Protein AF-W7VVJ8-F1 (afdb_monomer_lite)

pLDDT: mean 79.01, std 22.18, range [32.5, 98.62]

Foldseek 3Di:
DDDDPPPPVPPPPDPPVPPPDDDCVVVVVVVPDDDDDDWAWAEWEDLPQKIWIATQQQKIWIDRPVPPDIDIDHDPDGFGWQYKEAEPVLWIWTATQQQWIWTGDNRSPDIDTDHDPPPFRFQEWYAANLRWIWTFFFQRKIWIGPPSRPDIDIDHPRDGWTFNYKDAQHQQWIWIATWQQWIWIGRRNPPDIDTDPGDPDRDGDNDDDDDHPDDDDPDPPPQLPPPDPPDDDPDDDDPVVSVVVSQVVVQVVVVVDPDDDDFDKDKDQDDPDDPDNGGIDIDGD

Secondary structure (DSSP, 8-state):
---SSSSSSSSSS------PPP--HHHHHHHTSPP-PPP-EEEEEE-SS-EEEEETTSEEEEESSSSSS-EEEEPSSS--EEEEEE-TTS-EEEEETTSEEEEE-TTS--EEEEEPPTT--EEEEEE-TT--EEEEESTTEEEEESSTTSS-EEEE-S----EEEEEESSSS-EEEEEGGG-EEEESSTTSS-EEPPPPTTT---S---------S----------PPPS-PPS----THHHHHHHHHHHHHHHHTSS--S---EEEEEPPBTBS-TT-EEEEE-

Radius of gyration: 35.49 Å; chains: 1; bounding box: 126×88×67 Å

Sequence (285 aa):
MKPLLTALLASSLALAACVQAPDFGPVQAERAKPVQRNDTFQAASNNGKVLVAGTASGAIVVSSDVGKSWARQELAGPASVIALAACPDGGFVGIDFYRKLWIGDAAGQQWKAVPLDKQVDPMAVTCDPKGRIWVAGSHSTVLSSADRGATWNKQDFGEDAILTTIQFVDEQRGYITGEFGTVLTTSDGGANWTPLPAIAGDFYPYSTVFVDAQKAGRPASAACCCTPPTAARPGRRSPTRAVRRCIRCCARAASSTAWAPAARWSCSRARPGSASTTGWRCRPT

Structure (mmCIF, N/CA/C/O backbone):
data_AF-W7VVJ8-F1
#
_entry.id   AF-W7VVJ8-F1
#
loop_
_atom_site.group_PDB
_atom_site.id
_atom_site.type_symbol
_atom_site.label_atom_id
_atom_site.label_alt_id
_atom_site.label_comp_id
_atom_site.label_asym_id
_atom_site.label_entity_id
_atom_site.label_seq_id
_atom_site.pdbx_PDB_ins_code
_atom_site.Cartn_x
_atom_site.Cartn_y
_atom_site.Cartn_z
_atom_site.occupancy
_atom_site.B_iso_or_equiv
_atom_site.auth_seq_id
_atom_site.auth_comp_id
_atom_site.auth_asym_id
_atom_site.auth_atom_id
_atom_site.pdbx_PDB_model_num
ATOM 1 N N . MET A 1 1 ? 85.381 34.283 -32.993 1.00 46.22 1 MET A N 1
ATOM 2 C CA . MET A 1 1 ? 84.018 34.586 -32.500 1.00 46.22 1 MET A CA 1
ATOM 3 C C . MET A 1 1 ? 83.046 33.535 -33.042 1.00 46.22 1 MET A C 1
ATOM 5 O O . MET A 1 1 ? 82.357 33.723 -34.028 1.00 46.22 1 MET A O 1
ATOM 9 N N . LYS A 1 2 ? 83.140 32.366 -32.417 1.00 46.59 2 LYS A N 1
ATOM 10 C CA . LYS A 1 2 ? 82.414 31.083 -32.477 1.00 46.59 2 LYS A CA 1
ATOM 11 C C . LYS A 1 2 ? 82.633 30.540 -31.042 1.00 46.59 2 LYS A C 1
ATOM 13 O O . LYS A 1 2 ? 83.668 30.899 -30.473 1.00 46.59 2 LYS A O 1
ATOM 18 N N . PRO A 1 3 ? 81.860 29.617 -30.464 1.00 49.56 3 PRO A N 1
ATOM 19 C CA . PRO A 1 3 ? 80.464 29.233 -30.658 1.00 49.56 3 PRO A CA 1
ATOM 20 C C . PRO A 1 3 ? 79.821 28.966 -29.269 1.00 49.56 3 PRO A C 1
ATOM 22 O O . PRO A 1 3 ? 80.062 27.923 -28.678 1.00 49.56 3 PRO A O 1
ATOM 25 N N . LEU A 1 4 ? 79.046 29.888 -28.692 1.00 50.16 4 LEU A N 1
ATOM 26 C CA . LEU A 1 4 ? 78.481 29.678 -27.337 1.00 50.16 4 LEU A CA 1
ATOM 27 C C . LEU A 1 4 ? 76.962 29.863 -27.238 1.00 50.16 4 LEU A C 1
ATOM 29 O O . LEU A 1 4 ? 76.397 29.645 -26.175 1.00 50.16 4 LEU A O 1
ATOM 33 N N . LEU A 1 5 ? 76.279 30.194 -28.339 1.00 48.41 5 LEU A N 1
ATOM 34 C CA . LEU A 1 5 ? 74.831 30.452 -28.325 1.00 48.41 5 LEU A CA 1
ATOM 35 C C . LEU A 1 5 ? 73.959 29.381 -29.001 1.00 48.41 5 LEU A C 1
ATOM 37 O O . LEU A 1 5 ? 72.740 29.469 -28.932 1.00 48.41 5 LEU A O 1
ATOM 41 N N . THR A 1 6 ? 74.539 28.337 -29.597 1.00 50.91 6 THR A N 1
ATOM 42 C CA . THR A 1 6 ? 73.782 27.275 -30.294 1.00 50.91 6 THR A CA 1
ATOM 43 C C . THR A 1 6 ? 73.577 25.990 -29.481 1.00 50.91 6 THR A C 1
ATOM 45 O O . THR A 1 6 ? 73.111 25.004 -30.038 1.00 50.91 6 THR A O 1
ATOM 48 N N . ALA A 1 7 ? 73.899 25.972 -28.181 1.00 50.69 7 ALA A N 1
ATOM 49 C CA . ALA A 1 7 ? 73.829 24.754 -27.356 1.00 50.69 7 ALA A CA 1
ATOM 50 C C . ALA A 1 7 ? 72.696 24.723 -26.306 1.00 50.69 7 ALA A C 1
ATOM 52 O O . ALA A 1 7 ? 72.506 23.692 -25.672 1.00 50.69 7 ALA A O 1
ATOM 53 N N . LEU A 1 8 ? 71.923 25.802 -26.116 1.00 48.91 8 LEU A N 1
ATOM 54 C CA . LEU A 1 8 ? 70.903 25.870 -25.047 1.00 48.91 8 LEU A CA 1
ATOM 55 C C . LEU A 1 8 ? 69.442 25.895 -25.525 1.00 48.91 8 LEU A C 1
ATOM 57 O O . LEU A 1 8 ? 68.540 25.795 -24.702 1.00 48.91 8 LEU A O 1
ATOM 61 N N . LEU A 1 9 ? 69.191 25.945 -26.836 1.00 48.91 9 LEU A N 1
ATOM 62 C CA . LEU A 1 9 ? 67.839 25.810 -27.409 1.00 48.91 9 LEU A CA 1
ATOM 63 C C . LEU A 1 9 ? 67.521 24.392 -27.916 1.00 48.91 9 LEU A C 1
ATOM 65 O O . LEU A 1 9 ? 66.417 24.148 -28.387 1.00 48.91 9 LEU A O 1
ATOM 69 N N . ALA A 1 10 ? 68.464 23.451 -27.800 1.00 50.31 10 ALA A N 1
ATOM 70 C CA . ALA A 1 10 ? 68.294 22.066 -28.250 1.00 50.31 10 ALA A CA 1
ATOM 71 C C . ALA A 1 10 ? 68.004 21.062 -27.114 1.00 50.31 10 ALA A C 1
ATOM 73 O O . ALA A 1 10 ? 67.852 19.878 -27.392 1.00 50.31 10 ALA A O 1
ATOM 74 N N . SER A 1 11 ? 67.902 21.510 -25.856 1.00 50.66 11 SER A N 1
ATOM 75 C CA . SER A 1 11 ? 67.668 20.623 -24.696 1.00 50.66 11 SER A CA 1
ATOM 76 C C . SER A 1 11 ? 66.258 20.708 -24.102 1.00 50.66 11 SER A C 1
ATOM 78 O O . SER A 1 11 ? 66.004 20.128 -23.052 1.00 50.66 11 SER A O 1
ATOM 80 N N . SER A 1 12 ? 65.329 21.420 -24.744 1.00 52.88 12 SER A N 1
ATOM 81 C CA . SER A 1 12 ? 63.935 21.554 -24.286 1.00 52.88 12 SER A CA 1
ATOM 82 C C . SER A 1 12 ? 62.916 20.779 -25.132 1.00 52.88 12 SER A C 1
ATOM 84 O O . SER A 1 12 ? 61.720 20.853 -24.861 1.00 52.88 12 SER A O 1
ATOM 86 N N . LEU A 1 13 ? 63.359 19.986 -26.115 1.00 57.88 13 LEU A N 1
ATOM 87 C CA . LEU A 1 13 ? 62.504 19.020 -26.808 1.00 57.88 13 LEU A CA 1
ATOM 88 C C . LEU A 1 13 ? 62.810 17.597 -26.325 1.00 57.88 13 LEU A C 1
ATOM 90 O O . LEU A 1 13 ? 63.965 17.194 -26.283 1.00 57.88 13 LEU A O 1
ATOM 94 N N . ALA A 1 14 ? 61.744 16.838 -26.063 1.00 57.44 14 ALA A N 1
ATOM 95 C CA . ALA A 1 14 ? 61.710 15.407 -25.731 1.00 57.44 14 ALA A CA 1
ATOM 96 C C . ALA A 1 14 ? 61.775 15.010 -24.241 1.00 57.44 14 ALA A C 1
ATOM 98 O O . ALA A 1 14 ? 62.459 14.071 -23.856 1.00 57.44 14 ALA A O 1
ATOM 99 N N . LEU A 1 15 ? 60.914 15.617 -23.422 1.00 55.50 15 LEU A N 1
ATOM 100 C CA . LEU A 1 15 ? 60.162 14.859 -22.408 1.00 55.50 15 LEU A CA 1
ATOM 101 C C . LEU A 1 15 ? 58.659 14.997 -22.683 1.00 55.50 15 LEU A C 1
ATOM 103 O O . LEU A 1 15 ? 57.858 15.306 -21.807 1.00 55.50 15 LEU A O 1
ATOM 107 N N . ALA A 1 16 ? 58.256 14.760 -23.934 1.00 59.41 16 ALA A N 1
ATOM 108 C CA . ALA A 1 16 ? 56.893 14.316 -24.178 1.00 59.41 16 ALA A CA 1
ATOM 109 C C . ALA A 1 16 ? 56.847 12.862 -23.702 1.00 59.41 16 ALA A C 1
ATOM 111 O O . ALA A 1 16 ? 57.137 11.940 -24.461 1.00 59.41 16 ALA A O 1
ATOM 112 N N . ALA A 1 17 ? 56.582 12.661 -22.411 1.00 59.41 17 ALA A N 1
ATOM 113 C CA . ALA A 1 17 ? 56.160 11.357 -21.939 1.00 59.41 17 ALA A CA 1
ATOM 114 C C . ALA A 1 17 ? 54.949 10.975 -22.798 1.00 59.41 17 ALA A C 1
ATOM 116 O O . ALA A 1 17 ? 53.910 11.631 -22.721 1.00 59.41 17 ALA A O 1
ATOM 117 N N . CYS A 1 18 ? 55.104 9.983 -23.678 1.00 65.88 18 CYS A N 1
ATOM 118 C CA . CYS A 1 18 ? 53.977 9.371 -24.364 1.00 65.88 18 CYS A CA 1
ATOM 119 C C . CYS A 1 18 ? 53.095 8.750 -23.284 1.00 65.88 18 CYS A C 1
ATOM 121 O O . CYS A 1 18 ? 53.300 7.606 -22.883 1.00 65.88 18 CYS A O 1
ATOM 123 N N . VAL A 1 19 ? 52.138 9.517 -22.769 1.00 71.44 19 VAL A N 1
ATOM 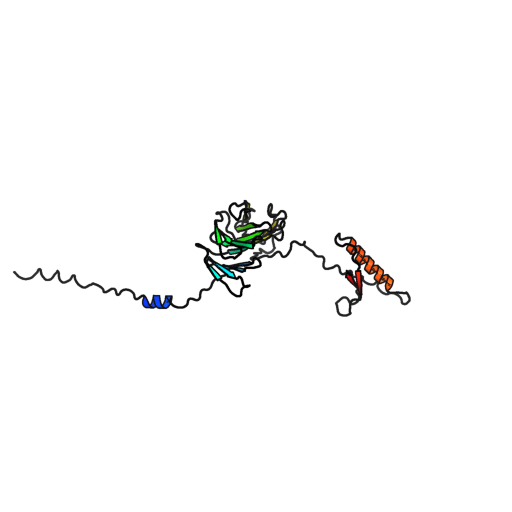124 C CA . VAL A 1 19 ? 51.060 8.964 -21.963 1.00 71.44 19 VAL A CA 1
ATOM 125 C C . VAL A 1 19 ? 50.190 8.211 -22.955 1.00 71.44 19 VAL A C 1
ATOM 127 O O . VAL A 1 19 ? 49.402 8.808 -23.687 1.00 71.44 19 VAL A O 1
ATOM 130 N N . GLN A 1 20 ? 50.410 6.901 -23.056 1.00 77.19 20 GLN A N 1
ATOM 131 C CA . GLN A 1 20 ? 49.529 6.031 -23.816 1.00 77.19 20 GLN A CA 1
ATOM 132 C C . GLN A 1 20 ? 48.115 6.226 -23.266 1.00 77.19 20 GLN A C 1
ATOM 134 O O . GLN A 1 20 ? 47.899 6.132 -22.055 1.00 77.19 20 GLN A O 1
ATOM 139 N N . ALA A 1 21 ? 47.168 6.564 -24.143 1.00 79.31 21 ALA A N 1
ATOM 140 C CA . ALA A 1 21 ? 45.779 6.696 -23.736 1.00 79.31 21 ALA A CA 1
ATOM 141 C C . ALA A 1 21 ? 45.326 5.368 -23.098 1.00 79.31 21 ALA A C 1
ATOM 143 O O . ALA A 1 21 ? 45.672 4.306 -23.626 1.00 79.31 21 ALA A O 1
ATOM 144 N N . PRO A 1 22 ? 44.606 5.403 -21.965 1.00 82.06 22 PRO A N 1
ATOM 145 C CA . PRO A 1 22 ? 44.170 4.190 -21.290 1.00 82.06 22 PRO A CA 1
ATOM 146 C C . PRO A 1 22 ? 43.350 3.308 -22.239 1.00 82.06 22 PRO A C 1
ATOM 148 O O . PRO A 1 22 ? 42.417 3.778 -22.892 1.00 82.06 22 PRO A O 1
ATOM 151 N N . ASP A 1 23 ? 43.715 2.028 -22.320 1.00 86.75 23 ASP A N 1
ATOM 152 C CA . ASP A 1 23 ? 42.969 1.037 -23.091 1.00 86.75 23 ASP A CA 1
ATOM 153 C C . ASP A 1 23 ? 41.684 0.662 -22.342 1.00 86.75 23 ASP A C 1
ATOM 155 O O . ASP A 1 23 ? 41.709 0.042 -21.277 1.00 86.75 23 ASP A O 1
ATOM 159 N N . PHE A 1 24 ? 40.543 1.051 -22.908 1.00 89.88 24 PHE A N 1
ATOM 160 C CA . PHE A 1 24 ? 39.222 0.725 -22.373 1.00 89.88 24 PHE A CA 1
ATOM 161 C C . PHE A 1 24 ? 38.619 -0.550 -22.982 1.00 89.88 24 PHE A C 1
ATOM 163 O O . PHE A 1 24 ? 37.494 -0.904 -22.626 1.00 89.88 24 PHE A O 1
ATOM 170 N N . GLY A 1 25 ? 39.328 -1.258 -23.868 1.00 92.94 25 GLY A N 1
ATOM 171 C CA . GLY A 1 25 ? 38.879 -2.512 -24.478 1.00 92.94 25 GLY A CA 1
ATOM 172 C C . GLY A 1 25 ? 38.424 -3.557 -23.450 1.00 92.94 25 GLY A C 1
ATOM 173 O O . GLY A 1 25 ? 37.302 -4.057 -23.565 1.00 92.94 25 GLY A O 1
ATOM 174 N N . PRO A 1 26 ? 39.199 -3.824 -22.380 1.00 91.94 26 PRO A N 1
ATOM 175 C CA . PRO A 1 26 ? 38.777 -4.727 -21.308 1.00 91.94 26 PRO A CA 1
ATOM 176 C C . PRO A 1 26 ? 37.511 -4.261 -20.573 1.00 91.94 26 PRO A C 1
ATOM 178 O O . PRO A 1 26 ? 36.650 -5.076 -20.253 1.00 91.94 26 PRO A O 1
ATOM 181 N N . VAL A 1 27 ? 37.345 -2.950 -20.353 1.00 88.75 27 VAL A N 1
ATOM 182 C CA . VAL A 1 27 ? 36.142 -2.384 -19.712 1.00 88.75 27 VAL A CA 1
ATOM 183 C C . VAL A 1 27 ? 34.917 -2.571 -20.603 1.00 88.75 27 VAL A C 1
ATOM 185 O O . VAL A 1 27 ? 33.841 -2.915 -20.121 1.00 88.75 27 VAL A O 1
ATOM 188 N N . GLN A 1 28 ? 35.059 -2.365 -21.911 1.00 89.12 28 GLN A N 1
ATOM 189 C CA . GLN A 1 28 ? 33.975 -2.572 -22.872 1.00 89.12 28 GLN A CA 1
ATOM 190 C C . GLN A 1 28 ? 33.591 -4.053 -22.976 1.00 89.12 28 GLN A C 1
ATOM 192 O O . GLN A 1 28 ? 32.402 -4.366 -22.967 1.00 89.12 28 GLN A O 1
ATOM 197 N N . ALA A 1 29 ? 34.578 -4.955 -23.001 1.00 90.12 29 ALA A N 1
ATOM 198 C CA . ALA A 1 29 ? 34.354 -6.399 -22.994 1.00 90.12 29 ALA A CA 1
ATOM 199 C C . ALA A 1 29 ? 33.636 -6.861 -21.716 1.00 90.12 29 ALA A C 1
ATOM 201 O O . ALA A 1 29 ? 32.714 -7.671 -21.791 1.00 90.12 29 ALA A O 1
ATOM 202 N N . GLU A 1 30 ? 33.996 -6.303 -20.557 1.00 90.56 30 GLU A N 1
ATOM 203 C CA . GLU A 1 30 ? 33.313 -6.588 -19.293 1.00 90.56 30 GLU A CA 1
ATOM 204 C C . GLU A 1 30 ? 31.867 -6.074 -19.298 1.00 90.56 30 GLU A C 1
ATOM 206 O O . GLU A 1 30 ? 30.952 -6.801 -18.921 1.00 90.56 30 GLU A O 1
ATOM 211 N N . ARG A 1 31 ? 31.631 -4.850 -19.794 1.00 86.19 31 ARG A N 1
ATOM 212 C CA . ARG A 1 31 ? 30.282 -4.259 -19.903 1.00 86.19 31 ARG A CA 1
ATOM 213 C C . ARG A 1 31 ? 29.366 -5.000 -20.878 1.00 86.19 31 ARG A C 1
ATOM 215 O O . ARG A 1 31 ? 28.151 -4.874 -20.759 1.00 86.19 31 ARG A O 1
ATOM 222 N N . ALA A 1 32 ? 29.928 -5.731 -21.839 1.00 88.50 32 ALA A N 1
ATOM 223 C CA . ALA A 1 32 ? 29.172 -6.534 -22.796 1.00 88.50 32 ALA A CA 1
ATOM 224 C C . ALA A 1 32 ? 28.756 -7.907 -22.240 1.00 88.50 32 ALA A C 1
ATOM 226 O O . ALA A 1 32 ? 27.945 -8.595 -22.864 1.00 88.50 32 ALA A O 1
ATOM 227 N N . LYS A 1 33 ? 29.292 -8.328 -21.086 1.00 90.94 33 LYS A N 1
ATOM 228 C CA . LYS A 1 33 ? 28.889 -9.592 -20.468 1.00 90.94 33 LYS A CA 1
ATOM 229 C C . LYS A 1 33 ? 27.423 -9.528 -20.021 1.00 90.94 33 LYS A C 1
ATOM 231 O O . LYS A 1 33 ? 26.978 -8.490 -19.528 1.00 90.94 33 LYS A O 1
ATOM 236 N N . PRO A 1 34 ? 26.668 -10.637 -20.136 1.00 83.12 34 PRO A N 1
ATOM 237 C CA . PRO A 1 34 ? 25.327 -10.724 -19.575 1.00 83.12 34 PRO A CA 1
ATOM 238 C C . PRO A 1 34 ? 25.356 -10.430 -18.074 1.00 83.12 34 PRO A C 1
ATOM 240 O O . PRO A 1 34 ? 26.018 -11.127 -17.306 1.00 83.12 34 PRO A O 1
ATOM 243 N N . VAL A 1 35 ? 24.627 -9.400 -17.652 1.00 79.44 35 VAL A N 1
ATOM 244 C CA . VAL A 1 35 ? 24.461 -9.074 -16.236 1.00 79.44 35 VAL A CA 1
ATOM 245 C C . VAL A 1 35 ? 23.231 -9.810 -15.725 1.00 79.44 35 VAL A C 1
ATOM 247 O O . VAL A 1 35 ? 22.126 -9.596 -16.225 1.00 79.44 35 VAL A O 1
ATOM 250 N N . GLN A 1 36 ? 23.402 -10.659 -14.711 1.00 75.88 36 GLN A N 1
ATOM 251 C CA . GLN A 1 36 ? 22.258 -11.121 -13.932 1.00 75.88 36 GLN A CA 1
ATOM 252 C C . GLN A 1 36 ? 21.774 -9.972 -13.053 1.00 75.88 36 GLN A C 1
ATOM 254 O O . GLN A 1 36 ? 22.480 -9.514 -12.155 1.00 75.88 36 GLN A O 1
ATOM 259 N N . ARG A 1 37 ? 20.571 -9.480 -13.345 1.00 72.50 37 ARG A N 1
ATOM 260 C CA . ARG A 1 37 ? 19.896 -8.478 -12.528 1.00 72.50 37 ARG A CA 1
ATOM 261 C C . ARG A 1 37 ? 18.966 -9.197 -11.560 1.00 72.50 37 ARG A C 1
ATOM 263 O O . ARG A 1 37 ? 18.015 -9.843 -11.991 1.00 72.50 37 ARG A O 1
ATOM 270 N N . ASN A 1 38 ? 19.229 -9.038 -10.270 1.00 81.94 38 ASN A N 1
ATOM 271 C CA . ASN A 1 38 ? 18.305 -9.452 -9.224 1.00 81.94 38 ASN A CA 1
ATOM 272 C C . ASN A 1 38 ? 17.430 -8.248 -8.867 1.00 81.94 38 ASN A C 1
ATOM 274 O O . ASN A 1 38 ? 17.958 -7.202 -8.493 1.00 81.94 38 ASN A O 1
ATOM 278 N N . ASP A 1 39 ? 16.112 -8.394 -8.997 1.00 85.00 39 ASP A N 1
ATOM 279 C CA . ASP A 1 39 ? 15.149 -7.411 -8.500 1.00 85.00 39 ASP A CA 1
ATOM 280 C C . ASP A 1 39 ? 14.594 -7.900 -7.151 1.00 85.00 39 ASP A C 1
ATOM 282 O O . ASP A 1 39 ? 14.252 -9.072 -6.985 1.00 85.00 39 ASP A O 1
ATOM 286 N N . THR A 1 40 ? 14.483 -6.987 -6.187 1.00 92.94 40 THR A N 1
ATOM 287 C CA . THR A 1 40 ? 13.803 -7.247 -4.913 1.00 92.94 40 THR A CA 1
ATOM 288 C C . THR A 1 40 ? 12.362 -6.777 -5.033 1.00 92.94 40 THR A C 1
ATOM 290 O O . THR A 1 40 ? 12.110 -5.571 -5.076 1.00 92.94 40 THR A O 1
ATOM 293 N N . PHE A 1 41 ? 11.419 -7.715 -5.096 1.00 94.06 41 PHE A N 1
ATOM 294 C CA . PHE A 1 41 ? 9.989 -7.413 -5.069 1.00 94.06 41 PHE A CA 1
ATOM 295 C C . PHE A 1 41 ? 9.544 -7.130 -3.634 1.00 94.06 41 PHE A C 1
ATOM 297 O O . PHE A 1 41 ? 9.850 -7.903 -2.731 1.00 94.06 41 PHE A O 1
ATOM 304 N N . GLN A 1 42 ? 8.846 -6.014 -3.438 1.00 92.88 42 GLN A N 1
ATOM 305 C CA . GLN A 1 42 ? 8.417 -5.530 -2.118 1.00 92.88 42 GLN A CA 1
ATOM 306 C C . GLN A 1 42 ? 6.912 -5.696 -1.915 1.00 92.88 42 GLN A C 1
ATOM 308 O O . GLN A 1 42 ? 6.455 -6.019 -0.824 1.00 92.88 42 GLN A O 1
ATOM 313 N N . ALA A 1 43 ? 6.136 -5.524 -2.985 1.00 95.69 43 ALA A N 1
ATOM 314 C CA . ALA A 1 43 ? 4.686 -5.561 -2.922 1.00 95.69 43 ALA A CA 1
ATOM 315 C C . ALA A 1 43 ? 4.094 -6.207 -4.166 1.00 95.69 43 ALA A C 1
ATOM 317 O O . ALA A 1 43 ? 4.648 -6.090 -5.260 1.00 95.69 43 ALA A O 1
ATOM 318 N N . ALA A 1 44 ? 2.933 -6.830 -4.003 1.00 96.69 44 ALA A N 1
ATOM 319 C CA . ALA A 1 44 ? 2.122 -7.322 -5.102 1.00 96.69 44 ALA A CA 1
ATOM 320 C C . ALA A 1 44 ? 0.640 -7.074 -4.819 1.00 96.69 44 ALA A C 1
ATOM 322 O O . ALA A 1 44 ? 0.208 -7.074 -3.668 1.00 96.69 44 ALA A O 1
ATOM 323 N N . SER A 1 45 ? -0.139 -6.865 -5.876 1.00 97.44 45 SER A N 1
ATOM 324 C CA . SER A 1 45 ? -1.584 -6.696 -5.786 1.00 97.44 45 SER A CA 1
ATOM 325 C C . SER A 1 45 ? -2.292 -7.262 -7.012 1.00 97.44 45 SER A C 1
ATOM 327 O O . SER A 1 45 ? -1.678 -7.534 -8.044 1.00 97.44 45 SER A O 1
ATOM 329 N N . ASN A 1 46 ? -3.599 -7.461 -6.883 1.00 96.94 46 ASN A N 1
ATOM 330 C CA . ASN A 1 46 ? -4.443 -8.056 -7.908 1.00 96.94 46 ASN A CA 1
ATOM 331 C C . ASN A 1 46 ? -5.822 -7.398 -7.896 1.00 96.94 46 ASN A C 1
ATOM 333 O O . ASN A 1 46 ? -6.454 -7.319 -6.845 1.00 96.94 46 ASN A O 1
ATOM 337 N N . ASN A 1 47 ? -6.319 -7.009 -9.068 1.00 96.62 47 ASN A N 1
ATOM 338 C CA . ASN A 1 47 ? -7.682 -6.492 -9.242 1.00 96.62 47 ASN A CA 1
ATOM 339 C C . ASN A 1 47 ? -8.677 -7.559 -9.752 1.00 96.62 47 ASN A C 1
ATOM 341 O O . ASN A 1 47 ? -9.780 -7.239 -10.191 1.00 96.62 47 ASN A O 1
ATOM 345 N N . GLY A 1 48 ? -8.274 -8.832 -9.751 1.00 94.94 48 GLY A N 1
ATOM 346 C CA . GLY A 1 48 ? -9.050 -9.969 -10.250 1.00 94.94 48 GLY A CA 1
ATOM 347 C C . GLY A 1 48 ? -8.813 -10.295 -11.727 1.00 94.94 48 GLY A C 1
ATOM 348 O O . GLY A 1 48 ? -9.215 -11.367 -12.173 1.00 94.94 48 GLY A O 1
ATOM 349 N N . LYS A 1 49 ? -8.155 -9.407 -12.483 1.00 95.25 49 LYS A N 1
ATOM 350 C CA . LYS A 1 49 ? -7.825 -9.597 -13.908 1.00 95.25 49 LYS A CA 1
ATOM 351 C C . LYS A 1 49 ? -6.328 -9.500 -14.180 1.00 95.25 49 LYS A C 1
ATOM 353 O O . LYS A 1 49 ? -5.819 -10.199 -15.049 1.00 95.25 49 LYS A O 1
ATOM 358 N N . VAL A 1 50 ? -5.647 -8.619 -13.457 1.00 97.62 50 VAL A N 1
ATOM 359 C CA . VAL A 1 50 ? -4.241 -8.277 -13.641 1.00 97.62 50 VAL A CA 1
ATOM 360 C C . VAL A 1 50 ? -3.524 -8.384 -12.303 1.00 97.62 50 VAL A C 1
ATOM 362 O O . VAL A 1 50 ? -4.009 -7.881 -11.288 1.00 97.62 50 VAL A O 1
ATOM 365 N N . LEU A 1 51 ? -2.351 -9.012 -12.327 1.00 98.25 51 LEU A N 1
ATOM 366 C CA . LEU A 1 51 ? -1.388 -8.996 -11.235 1.00 98.25 51 LEU A CA 1
ATOM 367 C C . LEU A 1 51 ? -0.381 -7.876 -11.475 1.00 98.25 51 LEU A C 1
ATOM 369 O O . LEU A 1 51 ? 0.154 -7.746 -12.577 1.00 98.25 51 LEU A O 1
ATOM 373 N N . VAL A 1 52 ? -0.081 -7.117 -10.431 1.00 98.31 52 VAL A N 1
ATOM 374 C CA . VAL A 1 52 ? 1.013 -6.145 -10.416 1.00 98.31 52 VAL A CA 1
ATOM 375 C C . VAL A 1 52 ? 1.959 -6.481 -9.274 1.00 98.31 52 VAL A C 1
ATOM 377 O O . VAL A 1 52 ? 1.512 -6.866 -8.195 1.00 98.31 52 VAL A O 1
ATOM 380 N N . ALA A 1 53 ? 3.260 -6.326 -9.489 1.00 97.81 53 ALA A N 1
ATOM 381 C CA . ALA A 1 53 ? 4.248 -6.369 -8.421 1.00 97.81 53 ALA A CA 1
ATOM 382 C C . ALA A 1 53 ? 5.263 -5.241 -8.583 1.00 97.81 53 ALA A C 1
ATOM 384 O O . ALA A 1 53 ? 5.665 -4.908 -9.694 1.00 97.81 53 ALA A O 1
ATOM 385 N N . GLY A 1 54 ? 5.656 -4.634 -7.470 1.00 97.50 54 GLY A N 1
ATOM 386 C CA . GLY A 1 54 ? 6.574 -3.505 -7.430 1.00 97.50 54 GLY A CA 1
ATOM 387 C C . GLY A 1 54 ? 7.920 -3.888 -6.843 1.00 97.50 54 GLY A C 1
ATOM 388 O O . GLY A 1 54 ? 8.002 -4.699 -5.916 1.00 97.50 54 GLY A O 1
ATOM 389 N N . THR A 1 55 ? 8.980 -3.293 -7.382 1.00 96.12 55 THR A N 1
ATOM 390 C CA . THR A 1 55 ? 10.355 -3.558 -6.966 1.00 96.12 55 THR A CA 1
ATOM 391 C C . THR A 1 55 ? 10.940 -2.405 -6.155 1.00 96.12 55 THR A C 1
ATOM 393 O O . THR A 1 55 ? 10.623 -1.228 -6.358 1.00 96.12 55 THR A O 1
ATOM 396 N N . ALA A 1 56 ? 11.898 -2.741 -5.291 1.00 94.62 56 ALA A N 1
ATOM 397 C CA . ALA A 1 56 ? 12.727 -1.766 -4.589 1.00 94.62 56 ALA A CA 1
ATOM 398 C C . ALA A 1 56 ? 13.584 -0.919 -5.550 1.00 94.62 56 ALA A C 1
ATOM 400 O O . ALA A 1 56 ? 14.025 0.165 -5.178 1.00 94.62 56 ALA A O 1
ATOM 401 N N . SER A 1 57 ? 13.806 -1.392 -6.784 1.00 92.75 57 SER A N 1
ATOM 402 C CA . SER A 1 57 ? 14.542 -0.663 -7.823 1.00 92.75 57 SER A CA 1
ATOM 403 C C . SER A 1 57 ? 13.684 0.348 -8.592 1.00 92.75 57 SER A C 1
ATOM 405 O O . SER A 1 57 ? 14.204 0.966 -9.517 1.00 92.75 57 SER A O 1
ATOM 407 N N . GLY A 1 58 ? 12.385 0.453 -8.292 1.00 94.62 58 GLY A N 1
ATOM 408 C CA . GLY A 1 58 ? 11.490 1.407 -8.948 1.00 94.62 58 GLY A CA 1
ATOM 409 C C . GLY A 1 58 ? 10.787 0.901 -10.207 1.00 94.62 58 GLY A C 1
ATOM 410 O O . GLY A 1 58 ? 10.332 1.716 -11.005 1.00 94.62 58 GLY A O 1
ATOM 411 N N . ALA A 1 59 ? 10.655 -0.414 -10.383 1.00 95.56 59 ALA A N 1
ATOM 412 C CA . ALA A 1 59 ? 9.886 -0.996 -11.479 1.00 95.56 59 ALA A CA 1
ATOM 413 C C . ALA A 1 59 ? 8.544 -1.559 -11.002 1.00 95.56 59 ALA A C 1
ATOM 415 O O . ALA A 1 59 ? 8.413 -2.013 -9.865 1.00 95.56 59 ALA A O 1
ATOM 416 N N . ILE A 1 60 ? 7.571 -1.586 -11.909 1.00 97.44 60 ILE A N 1
ATOM 417 C CA . ILE A 1 60 ? 6.358 -2.396 -11.811 1.00 97.44 60 ILE A CA 1
ATOM 418 C C . ILE A 1 60 ? 6.458 -3.514 -12.848 1.00 97.44 60 ILE A C 1
ATOM 420 O O . ILE A 1 60 ? 6.806 -3.280 -14.005 1.00 97.44 60 ILE A O 1
ATOM 424 N N . VAL A 1 61 ? 6.148 -4.738 -12.442 1.00 96.81 61 VAL A N 1
ATOM 425 C CA . VAL A 1 61 ? 5.912 -5.859 -13.350 1.00 96.81 61 VAL A CA 1
ATOM 426 C C . VAL A 1 61 ? 4.429 -6.195 -13.358 1.00 96.81 61 VAL A C 1
ATOM 428 O O . VAL A 1 61 ? 3.772 -6.182 -12.318 1.00 96.81 61 VAL A O 1
ATOM 431 N N . VAL A 1 62 ? 3.905 -6.490 -14.540 1.00 98.12 62 VAL A N 1
ATOM 432 C CA . VAL A 1 62 ? 2.479 -6.698 -14.784 1.00 98.12 62 VAL A CA 1
ATOM 433 C C . VAL A 1 62 ? 2.277 -8.046 -15.449 1.00 98.12 62 VAL A C 1
ATOM 435 O O . VAL A 1 62 ? 2.976 -8.372 -16.408 1.00 98.12 62 VAL A O 1
ATOM 438 N N . SER A 1 63 ? 1.293 -8.806 -14.982 1.00 98.00 63 SER A N 1
ATOM 439 C CA . SER A 1 63 ? 0.859 -10.046 -15.616 1.00 98.00 63 SER A CA 1
ATOM 440 C C . SER A 1 63 ? -0.651 -10.041 -15.836 1.00 98.00 63 SER A C 1
ATOM 442 O O . SER A 1 63 ? -1.431 -9.855 -14.903 1.00 98.00 63 SER A O 1
ATOM 444 N N . SER A 1 64 ? -1.064 -10.277 -17.080 1.00 96.56 64 SER A N 1
ATOM 445 C CA . SER A 1 64 ? -2.468 -10.416 -17.496 1.00 96.56 64 SER A CA 1
ATOM 446 C C . SER A 1 64 ? -2.896 -11.874 -17.703 1.00 96.56 64 SER A C 1
ATOM 448 O O . SER A 1 64 ? -4.038 -12.143 -18.068 1.00 96.56 64 SER A O 1
ATOM 450 N N . ASP A 1 65 ? -1.991 -12.826 -17.473 1.00 95.25 65 ASP A N 1
ATOM 451 C CA . ASP A 1 65 ? -2.183 -14.256 -17.726 1.00 95.25 65 ASP A CA 1
ATOM 452 C C . ASP A 1 65 ? -1.979 -15.114 -16.467 1.00 95.25 65 ASP A C 1
ATOM 454 O O . ASP A 1 65 ? -1.640 -16.298 -16.543 1.00 95.25 65 ASP A O 1
ATOM 458 N N . VAL A 1 66 ? -2.254 -14.515 -15.304 1.00 89.62 66 VAL A N 1
ATOM 459 C CA . VAL A 1 66 ? -2.184 -15.158 -13.982 1.00 89.62 66 VAL A CA 1
ATOM 460 C C . VAL A 1 66 ? -0.759 -15.625 -13.650 1.00 89.62 66 VAL A C 1
ATOM 462 O O . VAL A 1 66 ? -0.531 -16.723 -13.148 1.00 89.62 66 VAL A O 1
ATOM 465 N N . GLY A 1 67 ? 0.219 -14.769 -13.939 1.00 93.56 67 GLY A N 1
ATOM 466 C CA . GLY A 1 67 ? 1.616 -14.936 -13.550 1.00 93.56 67 GLY A CA 1
ATOM 467 C C . GLY A 1 67 ? 2.453 -15.808 -14.485 1.00 93.56 67 GLY A C 1
ATOM 468 O O . GLY A 1 67 ? 3.587 -16.124 -14.125 1.00 93.56 67 GLY A O 1
ATOM 469 N N . LYS A 1 68 ? 1.938 -16.199 -15.660 1.00 95.31 68 LYS A N 1
ATOM 470 C CA . LYS A 1 68 ? 2.696 -17.009 -16.633 1.00 95.31 68 LYS A CA 1
ATOM 471 C C . LYS A 1 68 ? 3.724 -16.170 -17.386 1.00 95.31 68 LYS A C 1
ATOM 473 O O . LYS A 1 68 ? 4.823 -16.650 -17.648 1.00 95.31 68 LYS A O 1
ATOM 478 N N . SER A 1 69 ? 3.382 -14.930 -17.711 1.00 96.00 69 SER A N 1
ATOM 479 C CA . SER A 1 69 ? 4.284 -13.953 -18.305 1.00 96.00 69 SER A CA 1
ATOM 480 C C . SER A 1 69 ? 4.178 -12.609 -17.593 1.00 96.00 69 SER A C 1
ATOM 482 O O . SER A 1 69 ? 3.147 -12.267 -17.008 1.00 96.00 69 SER A O 1
ATOM 484 N N . TRP A 1 70 ? 5.285 -11.868 -17.617 1.00 95.50 70 TRP A N 1
ATOM 485 C CA . TRP A 1 70 ? 5.430 -10.598 -16.917 1.00 95.50 70 TRP A CA 1
ATOM 486 C C . TRP A 1 70 ? 6.043 -9.558 -17.847 1.00 95.50 70 TRP A C 1
ATOM 488 O O . TRP A 1 70 ? 7.114 -9.772 -18.414 1.00 95.50 70 TRP A O 1
ATOM 498 N N . ALA A 1 71 ? 5.371 -8.419 -17.978 1.00 95.88 71 ALA A N 1
ATOM 499 C CA . ALA A 1 71 ? 5.895 -7.239 -18.646 1.00 95.88 71 ALA A CA 1
ATOM 500 C C . ALA A 1 71 ? 6.426 -6.267 -17.591 1.00 95.88 71 ALA A C 1
ATOM 502 O O . ALA A 1 71 ? 5.714 -5.926 -16.648 1.00 95.88 71 ALA A O 1
ATOM 503 N N . ARG A 1 72 ? 7.678 -5.830 -17.734 1.00 94.44 72 ARG A N 1
ATOM 504 C CA . ARG A 1 72 ? 8.331 -4.899 -16.806 1.00 94.44 72 ARG A CA 1
ATOM 505 C C . ARG A 1 72 ? 8.262 -3.473 -17.338 1.00 94.44 72 ARG A C 1
ATOM 507 O O . ARG A 1 72 ? 8.551 -3.238 -18.508 1.00 94.44 72 ARG A O 1
ATOM 514 N N . GLN A 1 73 ? 7.974 -2.531 -16.452 1.00 94.31 73 GLN A N 1
ATOM 515 C CA . GLN A 1 73 ? 7.939 -1.102 -16.721 1.00 94.31 73 GLN A CA 1
ATOM 516 C C . GLN A 1 73 ? 8.639 -0.341 -15.597 1.00 94.31 73 GLN A C 1
ATOM 518 O O . GLN A 1 73 ? 8.363 -0.560 -14.421 1.00 94.31 73 GLN A O 1
ATOM 523 N N . GLU A 1 74 ? 9.536 0.570 -15.960 1.00 95.31 74 GLU A N 1
ATOM 524 C CA . GLU A 1 74 ? 10.146 1.485 -14.994 1.00 95.31 74 GLU A CA 1
ATOM 525 C C . GLU A 1 74 ? 9.168 2.608 -14.646 1.00 95.31 74 GLU A C 1
ATOM 527 O O . GLU A 1 74 ? 8.506 3.173 -15.525 1.00 95.31 74 GLU A O 1
ATOM 532 N N . LEU A 1 75 ? 9.086 2.945 -13.361 1.00 96.81 75 LEU A N 1
ATOM 533 C CA . LEU A 1 75 ? 8.345 4.113 -12.911 1.00 96.81 75 LEU A CA 1
ATOM 534 C C . LEU A 1 75 ? 9.121 5.394 -13.236 1.00 96.81 75 LEU A C 1
ATOM 536 O O . LEU A 1 75 ? 10.348 5.420 -13.307 1.00 96.81 75 LEU A O 1
ATOM 540 N N . ALA A 1 76 ? 8.388 6.488 -13.442 1.00 94.62 76 ALA A N 1
ATOM 541 C CA . ALA A 1 76 ? 8.995 7.761 -13.803 1.00 94.62 76 ALA A CA 1
ATOM 542 C C . ALA A 1 76 ? 9.770 8.388 -12.623 1.00 94.62 76 ALA A C 1
ATOM 544 O O . ALA A 1 76 ? 9.208 8.688 -11.563 1.00 94.62 76 ALA A O 1
ATOM 545 N N . GLY A 1 77 ? 11.059 8.661 -12.843 1.00 93.12 77 GLY A N 1
ATOM 546 C CA . GLY A 1 77 ? 11.952 9.250 -11.841 1.00 93.12 77 GLY A CA 1
ATOM 547 C C . GLY A 1 77 ? 12.367 8.267 -10.735 1.00 93.12 77 GLY A C 1
ATOM 548 O O . GLY A 1 77 ? 12.073 7.078 -10.826 1.00 93.12 77 GLY A O 1
ATOM 549 N N . PRO A 1 78 ? 13.054 8.740 -9.677 1.00 94.00 78 PRO A N 1
ATOM 550 C CA . PRO A 1 78 ? 13.476 7.886 -8.567 1.00 94.00 78 PRO A CA 1
ATOM 551 C C . PRO A 1 78 ? 12.267 7.227 -7.905 1.00 94.00 78 PRO A C 1
ATOM 553 O O . PRO A 1 78 ? 11.334 7.928 -7.514 1.00 94.00 78 PRO A O 1
ATOM 556 N N . ALA A 1 79 ? 12.251 5.903 -7.810 1.00 95.81 79 ALA A N 1
ATOM 557 C CA . ALA A 1 79 ? 11.145 5.143 -7.241 1.00 95.81 79 ALA A CA 1
ATOM 558 C C . ALA A 1 79 ? 11.686 3.930 -6.480 1.00 95.81 79 ALA A C 1
ATOM 560 O O . ALA A 1 79 ? 12.719 3.371 -6.842 1.00 95.81 79 ALA A O 1
ATOM 561 N N . SER A 1 80 ? 10.991 3.534 -5.417 1.00 96.56 80 SER A N 1
ATOM 562 C CA . SER A 1 80 ? 11.315 2.339 -4.632 1.00 96.56 80 SER A CA 1
ATOM 563 C C . SER A 1 80 ? 10.057 1.870 -3.911 1.00 96.56 80 SER A C 1
ATOM 565 O O . SER A 1 80 ? 9.698 2.406 -2.862 1.00 96.56 80 SER A O 1
ATOM 567 N N . VAL A 1 81 ? 9.320 0.962 -4.552 1.00 97.75 81 VAL A N 1
ATOM 568 C CA . VAL A 1 81 ? 7.947 0.619 -4.157 1.00 97.75 81 VAL A CA 1
ATOM 569 C C . VAL A 1 81 ? 7.935 -0.048 -2.781 1.00 97.75 81 VAL A C 1
ATOM 571 O O . VAL A 1 81 ? 8.729 -0.952 -2.538 1.00 97.75 81 VAL A O 1
ATOM 574 N N . ILE A 1 82 ? 7.015 0.382 -1.914 1.00 96.81 82 ILE A N 1
ATOM 575 C CA . ILE A 1 82 ? 6.797 -0.155 -0.562 1.00 96.81 82 ILE A CA 1
ATOM 576 C C . ILE A 1 82 ? 5.565 -1.059 -0.540 1.00 96.81 82 ILE A C 1
ATOM 578 O O . ILE A 1 82 ? 5.648 -2.213 -0.137 1.00 96.81 82 ILE A O 1
ATOM 582 N N . ALA A 1 83 ? 4.420 -0.543 -0.992 1.00 97.50 83 ALA A N 1
ATOM 583 C CA . ALA A 1 83 ? 3.136 -1.236 -0.932 1.00 97.50 83 ALA A CA 1
ATOM 584 C C . ALA A 1 83 ? 2.286 -0.938 -2.172 1.00 97.50 83 ALA A C 1
ATOM 586 O O . ALA A 1 83 ? 2.430 0.114 -2.799 1.00 97.50 83 ALA A O 1
ATOM 587 N N . LEU A 1 84 ? 1.400 -1.876 -2.514 1.00 98.44 84 LEU A N 1
ATOM 588 C CA . LEU A 1 84 ? 0.464 -1.807 -3.637 1.00 98.44 84 LEU A CA 1
ATOM 589 C C . LEU A 1 84 ? -0.912 -2.307 -3.190 1.00 98.44 84 LEU A C 1
ATOM 591 O O . LEU A 1 84 ? -1.005 -3.320 -2.499 1.00 98.44 84 LEU A O 1
ATOM 595 N N . ALA A 1 85 ? -1.977 -1.652 -3.644 1.00 98.25 85 ALA A N 1
ATOM 596 C CA . ALA A 1 85 ? -3.352 -2.077 -3.413 1.00 98.25 85 ALA A CA 1
ATOM 597 C C . ALA A 1 85 ? -4.205 -1.902 -4.674 1.00 98.25 85 ALA A C 1
ATOM 599 O O . ALA A 1 85 ? -4.023 -0.954 -5.436 1.00 98.25 85 ALA A O 1
ATOM 600 N N . ALA A 1 86 ? -5.147 -2.817 -4.888 1.00 98.12 86 ALA A N 1
ATOM 601 C CA . ALA A 1 86 ? -6.184 -2.675 -5.900 1.00 98.12 86 ALA A CA 1
ATOM 602 C C . ALA A 1 86 ? -7.361 -1.876 -5.330 1.00 98.12 86 ALA A C 1
ATOM 604 O O . ALA A 1 86 ? -7.669 -1.969 -4.141 1.00 98.12 86 ALA A O 1
ATOM 605 N N . CYS A 1 87 ? -8.031 -1.116 -6.189 1.00 98.06 87 CYS A N 1
ATOM 606 C CA . CYS A 1 87 ? -9.183 -0.299 -5.829 1.00 98.06 87 CYS A CA 1
ATOM 607 C C . CYS A 1 87 ? -10.479 -0.870 -6.432 1.00 98.06 87 CYS A C 1
ATOM 609 O O . CYS A 1 87 ? -10.427 -1.607 -7.421 1.00 98.06 87 CYS A O 1
ATOM 611 N N . PRO A 1 88 ? -11.661 -0.543 -5.868 1.00 97.19 88 PRO A N 1
ATOM 612 C CA . PRO A 1 88 ? -12.946 -1.051 -6.364 1.00 97.19 88 PRO A CA 1
ATOM 613 C C . PRO A 1 88 ? -13.267 -0.689 -7.821 1.00 97.19 88 PRO A C 1
ATOM 615 O O . PRO A 1 88 ? -14.029 -1.394 -8.476 1.00 97.19 88 PRO A O 1
ATOM 618 N N . ASP A 1 89 ? -12.679 0.389 -8.344 1.00 96.25 89 ASP A N 1
ATOM 619 C CA . ASP A 1 89 ? -12.790 0.797 -9.751 1.00 96.25 89 ASP A CA 1
ATOM 620 C C . ASP A 1 89 ? -11.944 -0.069 -10.708 1.00 96.25 89 ASP A C 1
ATOM 622 O O . ASP A 1 89 ? -11.963 0.131 -11.923 1.00 96.25 89 ASP A O 1
ATOM 626 N N . GLY A 1 90 ? -11.202 -1.038 -10.169 1.00 97.50 90 GLY A N 1
ATOM 627 C CA . GLY A 1 90 ? -10.276 -1.902 -10.888 1.00 97.50 90 GLY A CA 1
ATOM 628 C C . GLY A 1 90 ? -8.881 -1.306 -11.061 1.00 97.50 90 GLY A C 1
ATOM 629 O O . GLY A 1 90 ? -7.997 -2.025 -11.515 1.00 97.50 90 GLY A O 1
ATOM 630 N N . GLY A 1 91 ? -8.659 -0.038 -10.710 1.00 98.12 91 GLY A N 1
ATOM 631 C CA . GLY A 1 91 ? -7.340 0.589 -10.729 1.00 98.12 91 GLY A CA 1
ATOM 632 C C . GLY A 1 91 ? -6.436 0.098 -9.600 1.00 98.12 91 GLY A C 1
ATOM 633 O O . GLY A 1 91 ? -6.822 -0.726 -8.767 1.00 98.12 91 GLY A O 1
ATOM 634 N N . PHE A 1 92 ? -5.225 0.647 -9.559 1.00 98.56 92 PHE A N 1
ATOM 635 C CA . PHE A 1 92 ? -4.262 0.369 -8.500 1.00 98.56 92 PHE A CA 1
ATOM 636 C C . PHE A 1 92 ? -3.789 1.654 -7.833 1.00 98.56 92 PHE A C 1
ATOM 638 O O . PHE A 1 92 ? -3.790 2.734 -8.423 1.00 98.56 92 PHE A O 1
ATOM 645 N N . VAL A 1 93 ? -3.327 1.515 -6.600 1.00 98.62 93 VAL A N 1
ATOM 646 C CA . VAL A 1 93 ? -2.563 2.532 -5.890 1.00 98.62 93 VAL A CA 1
ATOM 647 C C . VAL A 1 93 ? -1.285 1.920 -5.340 1.00 98.62 93 VAL A C 1
ATOM 649 O O . VAL A 1 93 ? -1.229 0.725 -5.050 1.00 98.62 93 VAL A O 1
ATOM 652 N N . GLY A 1 94 ? -0.248 2.734 -5.202 1.00 98.19 94 GLY A N 1
ATOM 653 C CA . GLY A 1 94 ? 1.032 2.319 -4.648 1.00 98.19 94 GLY A CA 1
ATOM 654 C C . GLY A 1 94 ? 1.713 3.429 -3.876 1.00 98.19 94 GLY A C 1
ATOM 655 O O . GLY A 1 94 ? 1.414 4.595 -4.084 1.00 98.19 94 GLY A O 1
ATOM 656 N N . ILE A 1 95 ? 2.648 3.080 -3.008 1.00 97.81 95 ILE A N 1
ATOM 657 C CA . ILE A 1 95 ? 3.484 4.045 -2.284 1.00 97.81 95 ILE A CA 1
ATOM 658 C C . ILE A 1 95 ? 4.957 3.666 -2.404 1.00 97.81 95 ILE A C 1
ATOM 660 O O . ILE A 1 95 ? 5.278 2.501 -2.654 1.00 97.81 95 ILE A O 1
ATOM 664 N N . ASP A 1 96 ? 5.853 4.639 -2.249 1.00 96.75 96 ASP A N 1
ATOM 665 C CA . ASP A 1 96 ? 7.299 4.426 -2.334 1.00 96.75 96 ASP A CA 1
ATOM 666 C C . ASP A 1 96 ? 8.110 5.190 -1.271 1.00 96.75 96 ASP A C 1
ATOM 668 O O . ASP A 1 96 ? 7.616 6.119 -0.627 1.00 96.75 96 ASP A O 1
ATOM 672 N N . PHE A 1 97 ? 9.388 4.821 -1.114 1.00 94.62 97 PHE A N 1
ATOM 673 C CA . PHE A 1 97 ? 10.322 5.470 -0.174 1.00 94.62 97 PHE A CA 1
ATOM 674 C C . PHE A 1 97 ? 10.684 6.916 -0.546 1.00 94.62 97 PHE A C 1
ATOM 676 O O . PHE A 1 97 ? 11.322 7.619 0.234 1.00 94.62 97 PHE A O 1
ATOM 683 N N . TYR A 1 98 ? 10.266 7.391 -1.720 1.00 94.75 98 TYR A N 1
ATOM 684 C CA . TYR A 1 98 ? 10.417 8.786 -2.128 1.00 94.75 98 TYR A CA 1
ATOM 685 C C . TYR A 1 98 ? 9.183 9.627 -1.774 1.00 94.75 98 TYR A C 1
ATOM 687 O O . TYR A 1 98 ? 9.094 10.780 -2.202 1.00 94.75 98 TYR A O 1
ATOM 695 N N . ARG A 1 99 ? 8.264 9.080 -0.960 1.00 94.56 99 ARG A N 1
ATOM 696 C CA . ARG A 1 99 ? 7.012 9.714 -0.521 1.00 94.56 99 ARG A CA 1
ATOM 697 C C . ARG A 1 99 ? 6.121 10.092 -1.700 1.00 94.56 99 ARG A C 1
ATOM 699 O O . ARG A 1 99 ? 5.583 11.195 -1.773 1.00 94.56 99 ARG A O 1
ATOM 706 N N . LYS A 1 100 ? 5.963 9.176 -2.653 1.00 95.44 100 LYS A N 1
ATOM 707 C CA . LYS A 1 100 ? 4.994 9.315 -3.743 1.00 95.44 100 LYS A CA 1
ATOM 708 C C . LYS A 1 100 ? 3.860 8.321 -3.563 1.00 95.44 100 LYS A C 1
ATOM 710 O O . LYS A 1 100 ? 4.100 7.141 -3.326 1.00 95.44 100 LYS A O 1
ATOM 715 N N . LEU A 1 101 ? 2.635 8.805 -3.742 1.00 97.31 101 LEU A N 1
ATOM 716 C CA . LEU A 1 101 ? 1.490 7.981 -4.088 1.00 97.31 101 LEU A CA 1
ATOM 717 C C . LEU A 1 101 ? 1.512 7.758 -5.602 1.00 97.31 101 LEU A C 1
ATOM 719 O O . LEU A 1 101 ? 1.578 8.696 -6.392 1.00 97.31 101 LEU A O 1
ATOM 723 N N . TRP A 1 102 ? 1.425 6.512 -6.017 1.00 98.12 102 TRP A N 1
ATOM 724 C CA . TRP A 1 102 ? 1.300 6.092 -7.398 1.00 98.12 102 TRP A CA 1
ATOM 725 C C . TRP A 1 102 ? -0.152 5.732 -7.676 1.00 98.12 102 TRP A C 1
ATOM 727 O O . TRP A 1 102 ? -0.720 4.903 -6.977 1.00 98.12 102 TRP A O 1
ATOM 737 N N . ILE A 1 103 ? -0.750 6.341 -8.696 1.00 98.19 103 ILE A N 1
ATOM 738 C CA . ILE A 1 103 ? -2.090 6.009 -9.185 1.00 98.19 103 ILE A CA 1
ATOM 739 C C . ILE A 1 103 ? -1.943 5.215 -10.480 1.00 98.19 103 ILE A C 1
ATOM 741 O O . ILE A 1 103 ? -1.475 5.763 -11.479 1.00 98.19 103 ILE A O 1
ATOM 745 N N . GLY A 1 104 ? -2.332 3.945 -10.442 1.00 98.06 104 GLY A N 1
ATOM 746 C CA . GLY A 1 104 ? -2.291 2.997 -11.551 1.00 98.06 104 GLY A CA 1
ATOM 747 C C . GLY A 1 104 ? -3.643 2.841 -12.250 1.00 98.06 104 GLY A C 1
ATOM 748 O O . GLY A 1 104 ? -4.697 2.868 -11.607 1.00 98.06 104 GLY A O 1
ATOM 749 N N . ASP A 1 105 ? -3.623 2.651 -13.567 1.00 97.88 105 ASP A N 1
ATOM 750 C CA . ASP A 1 105 ? -4.800 2.258 -14.345 1.00 97.88 105 ASP A CA 1
ATOM 751 C C . ASP A 1 105 ? -5.196 0.789 -14.107 1.00 97.88 105 ASP A C 1
ATOM 753 O O . ASP A 1 105 ? -4.456 0.010 -13.511 1.00 97.88 105 ASP A O 1
ATOM 757 N N . ALA A 1 106 ? -6.371 0.374 -14.589 1.00 97.81 106 ALA A N 1
ATOM 758 C CA . ALA A 1 106 ? -6.860 -0.993 -14.372 1.00 97.81 106 ALA A CA 1
ATOM 759 C C . ALA A 1 106 ? -6.033 -2.084 -15.079 1.00 97.81 106 ALA A C 1
ATOM 761 O O . ALA A 1 106 ? -6.149 -3.268 -14.753 1.00 97.81 106 ALA A O 1
ATOM 762 N N . ALA A 1 107 ? -5.202 -1.697 -16.049 1.00 97.38 107 ALA A N 1
ATOM 763 C CA . ALA A 1 107 ? -4.261 -2.588 -16.715 1.00 97.38 107 ALA A CA 1
ATOM 764 C C . ALA A 1 107 ? -2.909 -2.682 -15.985 1.00 97.38 107 ALA A C 1
ATOM 766 O O . ALA A 1 107 ? -2.100 -3.531 -16.350 1.00 97.38 107 ALA A O 1
ATOM 767 N N . GLY A 1 108 ? -2.646 -1.833 -14.984 1.00 96.62 108 GLY A N 1
ATOM 768 C CA . GLY A 1 108 ? -1.356 -1.746 -14.299 1.00 96.62 108 GLY A CA 1
ATOM 769 C C . GLY A 1 108 ? -0.212 -1.218 -15.174 1.00 96.62 108 GLY A C 1
ATOM 770 O O . GLY A 1 108 ? 0.946 -1.372 -14.796 1.00 96.62 108 GLY A O 1
ATOM 771 N N . GLN A 1 109 ? -0.508 -0.618 -16.331 1.00 95.81 109 GLN A N 1
ATOM 772 C CA . GLN A 1 109 ? 0.465 -0.175 -17.343 1.00 95.81 109 GLN A CA 1
ATOM 773 C C . GLN A 1 109 ? 0.708 1.337 -17.317 1.00 95.81 109 GLN A C 1
ATOM 775 O O . GLN A 1 109 ? 1.706 1.832 -17.838 1.00 95.81 109 GLN A O 1
ATOM 780 N N . GLN A 1 110 ? -0.195 2.113 -16.729 1.00 97.19 110 GLN A N 1
ATOM 781 C CA . GLN A 1 110 ? -0.030 3.559 -16.628 1.00 97.19 110 GLN A CA 1
ATOM 782 C C . GLN A 1 110 ? -0.050 3.973 -15.173 1.00 97.19 110 GLN A C 1
ATOM 784 O O . GLN A 1 110 ? -1.010 3.700 -14.462 1.00 97.19 110 GLN A O 1
ATOM 789 N N . TRP A 1 111 ? 1.012 4.659 -14.754 1.00 97.88 111 TRP A N 1
ATOM 790 C CA . TRP A 1 111 ? 1.207 5.081 -13.375 1.00 97.88 111 TRP A CA 1
ATOM 791 C C . TRP A 1 111 ? 1.509 6.570 -13.315 1.00 97.88 111 TRP A C 1
ATOM 793 O O . TRP A 1 111 ? 2.461 7.055 -13.932 1.00 97.88 111 TRP A O 1
ATOM 803 N N . LYS A 1 112 ? 0.708 7.299 -12.541 1.00 97.19 112 LYS A N 1
ATOM 804 C CA . LYS A 1 112 ? 0.905 8.721 -12.262 1.00 97.19 112 LYS A CA 1
ATOM 805 C C . LYS A 1 112 ? 1.371 8.901 -10.824 1.00 97.19 112 LYS A C 1
ATOM 807 O O . LYS A 1 112 ? 0.697 8.454 -9.901 1.00 97.19 112 LYS A O 1
ATOM 812 N N . ALA A 1 113 ? 2.485 9.600 -10.641 1.00 96.56 113 ALA A N 1
ATOM 813 C CA . ALA A 1 113 ? 2.936 10.013 -9.321 1.00 96.56 113 ALA A CA 1
ATOM 814 C C . ALA A 1 113 ? 2.146 11.231 -8.818 1.00 96.56 113 ALA A C 1
ATOM 816 O O . ALA A 1 113 ? 1.957 12.215 -9.537 1.00 96.56 113 ALA A O 1
ATOM 817 N N . VAL A 1 114 ? 1.750 11.167 -7.556 1.00 95.12 114 VAL A N 1
ATOM 818 C CA . VAL A 1 114 ? 1.202 12.250 -6.748 1.00 95.12 114 VAL A CA 1
ATOM 819 C C . VAL A 1 114 ? 2.110 12.372 -5.521 1.00 95.12 114 VAL A C 1
ATOM 821 O O . VAL A 1 114 ? 2.285 11.385 -4.806 1.00 95.12 114 VAL A O 1
ATOM 824 N N . PRO A 1 115 ? 2.745 13.529 -5.276 1.00 93.00 115 PRO A N 1
ATOM 825 C CA . PRO A 1 115 ? 3.546 13.715 -4.074 1.00 93.00 115 PRO A CA 1
ATOM 826 C C . PRO A 1 115 ? 2.678 13.527 -2.829 1.00 93.00 115 PRO A C 1
ATOM 828 O O . PRO A 1 115 ? 1.626 14.155 -2.713 1.00 93.00 115 PRO A O 1
ATOM 831 N N . LEU A 1 116 ? 3.130 12.687 -1.901 1.00 90.94 116 LEU A N 1
ATOM 832 C CA . LEU A 1 116 ? 2.672 12.772 -0.524 1.00 90.94 116 LEU A CA 1
ATOM 833 C C . LEU A 1 116 ? 3.445 13.930 0.104 1.00 90.94 116 LEU A C 1
ATOM 835 O O . LEU A 1 116 ? 4.651 14.092 -0.117 1.00 90.94 116 LEU A O 1
ATOM 839 N N . ASP A 1 117 ? 2.737 14.807 0.801 1.00 75.69 117 ASP A N 1
ATOM 840 C CA . ASP A 1 117 ? 3.374 15.924 1.480 1.00 75.69 117 ASP A CA 1
ATOM 841 C C . ASP A 1 117 ? 4.326 15.426 2.585 1.00 75.69 117 ASP A C 1
ATOM 843 O O . ASP A 1 117 ? 4.429 14.235 2.882 1.00 75.69 117 ASP A O 1
ATOM 847 N N . LYS A 1 118 ? 5.093 16.334 3.198 1.00 68.00 118 LYS A N 1
ATOM 848 C CA . LYS A 1 118 ? 6.111 15.970 4.204 1.00 68.00 118 LYS A CA 1
ATOM 849 C C . LYS A 1 118 ? 5.518 15.435 5.528 1.00 68.00 118 LYS A C 1
ATOM 851 O O . LYS A 1 118 ? 6.220 15.468 6.532 1.00 68.00 118 LYS A O 1
ATOM 856 N N . GLN A 1 119 ? 4.252 15.013 5.570 1.00 70.19 119 GLN A N 1
ATOM 857 C CA . GLN A 1 119 ? 3.523 14.743 6.811 1.00 70.19 119 GLN A CA 1
ATOM 858 C C . GLN A 1 119 ? 3.557 13.280 7.281 1.00 70.19 119 GLN A C 1
ATOM 860 O O . GLN A 1 119 ? 3.156 13.033 8.417 1.00 70.19 119 GLN A O 1
ATOM 865 N N . VAL A 1 120 ? 4.025 12.330 6.458 1.00 87.44 120 VAL A N 1
ATOM 866 C CA . VAL A 1 120 ? 4.180 10.912 6.837 1.00 87.44 120 VAL A CA 1
ATOM 867 C C . VAL A 1 120 ? 5.260 10.224 5.996 1.00 87.44 120 VAL A C 1
ATOM 869 O O . VAL A 1 120 ? 5.394 10.507 4.803 1.00 87.44 120 VAL A O 1
ATOM 872 N N . ASP A 1 121 ? 6.001 9.290 6.592 1.00 94.00 121 ASP A N 1
ATOM 873 C CA . ASP A 1 121 ? 6.746 8.281 5.835 1.00 94.00 121 ASP A CA 1
ATOM 874 C C . ASP A 1 121 ? 5.813 7.084 5.616 1.00 94.00 121 ASP A C 1
ATOM 876 O O . ASP A 1 121 ? 5.446 6.415 6.588 1.00 94.00 121 ASP A O 1
ATOM 880 N N . PRO A 1 122 ? 5.342 6.850 4.379 1.00 96.19 122 PRO A N 1
ATOM 881 C CA . PRO A 1 122 ? 4.256 5.917 4.129 1.00 96.19 122 PRO A CA 1
ATOM 882 C C . PRO A 1 122 ? 4.755 4.474 4.243 1.00 96.19 122 PRO A C 1
ATOM 884 O O . PRO A 1 122 ? 5.805 4.133 3.705 1.00 96.19 122 PRO A O 1
ATOM 887 N N . MET A 1 123 ? 3.978 3.618 4.904 1.00 96.56 123 MET A N 1
ATOM 888 C CA . MET A 1 123 ? 4.326 2.206 5.101 1.00 96.56 123 MET A CA 1
ATOM 889 C C . MET A 1 123 ? 3.237 1.261 4.587 1.00 96.56 123 MET A C 1
ATOM 891 O O . MET A 1 123 ? 3.537 0.187 4.073 1.00 96.56 123 MET A O 1
ATOM 895 N N . ALA A 1 124 ? 1.974 1.682 4.642 1.00 97.19 124 ALA A N 1
ATOM 896 C CA . ALA A 1 124 ? 0.847 0.915 4.139 1.00 97.19 124 ALA A CA 1
ATOM 897 C C . ALA A 1 124 ? -0.095 1.785 3.307 1.00 97.19 124 ALA A C 1
ATOM 899 O O . ALA A 1 124 ? -0.301 2.961 3.605 1.00 97.19 124 ALA A O 1
ATOM 900 N N . VAL A 1 125 ? -0.697 1.191 2.275 1.00 98.19 125 VAL A N 1
ATOM 901 C CA . VAL A 1 125 ? -1.716 1.832 1.438 1.00 98.19 125 VAL A CA 1
ATOM 902 C C . VAL A 1 125 ? -2.865 0.866 1.181 1.00 98.19 125 VAL A C 1
ATOM 904 O O . VAL A 1 125 ? -2.644 -0.331 0.998 1.00 98.19 125 VAL A O 1
ATOM 907 N N . THR A 1 126 ? -4.092 1.377 1.145 1.00 98.25 126 THR A N 1
ATOM 908 C CA . THR A 1 126 ? -5.267 0.609 0.728 1.00 98.25 126 THR A CA 1
ATOM 909 C C . THR A 1 126 ? -6.320 1.496 0.069 1.00 98.25 126 THR A C 1
ATOM 911 O O . THR A 1 126 ? -6.319 2.717 0.237 1.00 98.25 126 THR A O 1
ATOM 914 N N . CYS A 1 127 ? -7.227 0.869 -0.673 1.00 98.19 127 CYS A N 1
ATOM 915 C CA . CYS A 1 127 ? -8.467 1.477 -1.131 1.00 98.19 127 CYS A CA 1
ATOM 916 C C . CYS A 1 127 ? -9.622 0.870 -0.333 1.00 98.19 127 CYS A C 1
ATOM 918 O O . CYS A 1 127 ? -9.762 -0.352 -0.271 1.00 98.19 127 CYS A O 1
ATOM 920 N N . ASP A 1 128 ? -10.455 1.710 0.280 1.00 97.50 128 ASP A N 1
ATOM 921 C CA . ASP A 1 128 ? -11.657 1.220 0.954 1.00 97.50 128 ASP A CA 1
ATOM 922 C C . ASP A 1 128 ? -12.753 0.829 -0.060 1.00 97.50 128 ASP A C 1
ATOM 924 O O . ASP A 1 128 ? -12.646 1.155 -1.248 1.00 97.50 128 ASP A O 1
ATOM 928 N N . PRO A 1 129 ? -13.840 0.156 0.366 1.00 96.44 129 PRO A N 1
ATOM 929 C CA . PRO A 1 129 ? -14.911 -0.243 -0.551 1.00 96.44 129 PRO A CA 1
ATOM 930 C C . PRO A 1 129 ? -15.636 0.918 -1.251 1.00 96.44 129 PRO A C 1
ATOM 932 O O . PRO A 1 129 ? -16.308 0.694 -2.254 1.00 96.44 129 PRO A O 1
ATOM 935 N N . LYS A 1 130 ? -15.491 2.156 -0.759 1.00 96.69 130 LYS A N 1
ATOM 936 C CA . LYS A 1 130 ? -16.037 3.373 -1.380 1.00 96.69 130 LYS A CA 1
ATOM 937 C C . LYS A 1 130 ? -15.052 4.024 -2.358 1.00 96.69 130 LYS A C 1
ATOM 939 O O . LYS A 1 130 ? -15.386 5.039 -2.963 1.00 96.69 130 LYS A O 1
ATOM 944 N N . GLY A 1 131 ? -13.856 3.458 -2.524 1.00 97.25 131 GLY A N 1
ATOM 945 C CA . GLY A 1 131 ? -12.816 3.955 -3.421 1.00 97.25 131 GLY A CA 1
ATOM 946 C C . GLY A 1 131 ? -11.975 5.097 -2.849 1.00 97.25 131 GLY A C 1
ATOM 947 O O . GLY A 1 131 ? -11.255 5.744 -3.607 1.00 97.25 131 GLY A O 1
ATOM 948 N N . ARG A 1 132 ? -12.039 5.361 -1.537 1.00 98.12 132 ARG A N 1
ATOM 949 C CA . ARG A 1 132 ? -11.126 6.318 -0.894 1.00 98.12 132 ARG A CA 1
ATOM 950 C C . ARG A 1 132 ? -9.765 5.670 -0.684 1.00 98.12 132 ARG A C 1
ATOM 952 O O . ARG A 1 132 ? -9.679 4.492 -0.339 1.00 98.12 132 ARG A O 1
ATOM 959 N N . ILE A 1 133 ? -8.713 6.461 -0.856 1.00 98.25 133 ILE A N 1
ATOM 960 C CA . ILE A 1 133 ? -7.327 6.039 -0.652 1.00 98.25 133 ILE A CA 1
ATOM 961 C C . ILE A 1 133 ? -6.954 6.315 0.795 1.00 98.25 133 ILE A C 1
ATOM 963 O O . ILE A 1 133 ? -7.162 7.423 1.289 1.00 98.25 133 ILE A O 1
ATOM 967 N N . TRP A 1 134 ? -6.364 5.323 1.445 1.00 98.31 134 TRP A N 1
ATOM 968 C CA . TRP A 1 134 ? -5.856 5.430 2.800 1.00 98.31 134 TRP A CA 1
ATOM 969 C C . TRP A 1 134 ? -4.374 5.087 2.828 1.00 98.31 134 TRP A C 1
ATOM 971 O O . TRP A 1 134 ? -3.959 4.096 2.228 1.00 98.31 134 TRP A O 1
ATOM 981 N N . VAL A 1 135 ? -3.588 5.896 3.532 1.00 97.88 135 VAL A N 1
ATOM 982 C CA . VAL A 1 135 ? -2.152 5.691 3.744 1.00 97.88 135 VAL A CA 1
ATOM 983 C C . VAL A 1 135 ? -1.885 5.724 5.242 1.00 97.88 135 VAL A C 1
ATOM 985 O O . VAL A 1 135 ? -2.333 6.641 5.921 1.00 97.88 135 VAL A O 1
ATOM 988 N N . ALA A 1 136 ? -1.158 4.741 5.756 1.00 96.88 136 ALA A N 1
ATOM 989 C CA . ALA A 1 136 ? -0.689 4.711 7.138 1.00 96.88 136 ALA A CA 1
ATOM 990 C C . ALA A 1 136 ? 0.843 4.622 7.154 1.00 96.88 136 ALA A C 1
ATOM 992 O O . ALA A 1 136 ? 1.442 4.078 6.219 1.00 96.88 136 ALA A O 1
ATOM 993 N N . GLY A 1 137 ? 1.486 5.187 8.173 1.00 95.62 137 GLY A N 1
ATOM 994 C CA . GLY A 1 137 ? 2.945 5.232 8.221 1.00 95.62 137 GLY A CA 1
ATOM 995 C C . GLY A 1 137 ? 3.521 5.691 9.555 1.00 95.62 137 GLY A C 1
ATOM 996 O O . GLY A 1 137 ? 2.995 5.337 10.609 1.00 95.62 137 GLY A O 1
ATOM 997 N N . SER A 1 138 ? 4.629 6.434 9.499 1.00 94.44 138 SER A N 1
ATOM 998 C CA . SER A 1 138 ? 5.360 6.916 10.681 1.00 94.44 138 SER A CA 1
ATOM 999 C C . SER A 1 138 ? 4.534 7.837 11.592 1.00 94.44 138 SER A C 1
ATOM 1001 O O . SER A 1 138 ? 3.535 8.423 11.164 1.00 94.44 138 SER A O 1
ATOM 1003 N N . HIS A 1 139 ? 4.966 7.962 12.854 1.00 93.06 139 HIS A N 1
ATOM 1004 C CA . HIS A 1 139 ? 4.356 8.813 13.890 1.00 93.06 139 HIS A CA 1
ATOM 1005 C C . HIS A 1 139 ? 2.850 8.586 14.061 1.00 93.06 139 HIS A C 1
ATOM 1007 O O . HIS A 1 139 ? 2.074 9.537 14.148 1.00 93.06 139 HIS A O 1
ATOM 1013 N N . SER A 1 140 ? 2.416 7.326 13.980 1.00 94.81 140 SER A N 1
ATOM 1014 C CA . SER A 1 140 ? 1.006 6.942 14.049 1.00 94.81 140 SER A CA 1
ATOM 1015 C C . SER A 1 140 ? 0.094 7.810 13.176 1.00 94.81 140 SER A C 1
ATOM 1017 O O . SER A 1 140 ? -1.008 8.180 13.575 1.00 94.81 140 SER A O 1
ATOM 1019 N N . THR A 1 141 ? 0.565 8.185 11.985 1.00 95.00 141 THR A N 1
ATOM 1020 C CA . THR A 1 141 ? -0.175 9.067 11.084 1.00 95.00 141 THR A CA 1
ATOM 1021 C C . THR A 1 141 ? -0.961 8.254 10.063 1.00 95.00 141 THR A C 1
ATOM 1023 O O . THR A 1 141 ? -0.435 7.349 9.408 1.00 95.00 141 THR A O 1
ATOM 1026 N N . VAL A 1 142 ? -2.229 8.626 9.895 1.00 96.69 142 VAL A N 1
ATOM 1027 C CA . VAL A 1 142 ? -3.138 8.097 8.879 1.00 96.69 142 VAL A CA 1
ATOM 1028 C C . VAL A 1 142 ? -3.600 9.241 7.988 1.00 96.69 142 VAL A C 1
ATOM 1030 O O . VAL A 1 142 ? -4.124 10.249 8.459 1.00 96.69 142 VAL A O 1
ATOM 1033 N N . LEU A 1 143 ? -3.420 9.078 6.684 1.00 96.81 143 LEU A N 1
ATOM 1034 C CA . LEU A 1 143 ? -3.926 9.980 5.662 1.00 96.81 143 LEU A CA 1
ATOM 1035 C C . LEU A 1 143 ? -5.081 9.315 4.920 1.00 96.81 143 LEU A C 1
ATOM 1037 O O . LEU A 1 143 ? -5.038 8.124 4.610 1.00 96.81 143 LEU A O 1
ATOM 1041 N N . SER A 1 144 ? -6.093 10.104 4.579 1.00 97.25 144 SER A N 1
ATOM 1042 C CA . SER A 1 144 ? -7.214 9.667 3.747 1.00 97.25 144 SER A CA 1
ATOM 1043 C C . SER A 1 144 ? -7.503 10.669 2.640 1.00 97.25 144 SER A C 1
ATOM 1045 O O . SER A 1 144 ? -7.410 11.877 2.848 1.00 97.25 144 SER A O 1
ATOM 1047 N N . SER A 1 145 ? -7.860 10.172 1.461 1.00 97.00 145 SER A N 1
ATOM 1048 C CA . SER A 1 145 ? -8.209 10.991 0.305 1.00 97.00 145 SER A CA 1
ATOM 1049 C C . SER A 1 145 ? -9.425 10.419 -0.417 1.00 97.00 145 SER A C 1
ATOM 1051 O O . SER A 1 145 ? -9.486 9.226 -0.718 1.00 97.00 145 SER A O 1
ATOM 1053 N N . ALA A 1 146 ? -10.393 11.286 -0.715 1.00 96.88 146 ALA A N 1
ATOM 1054 C CA . ALA A 1 146 ? -11.602 10.943 -1.468 1.00 96.88 146 ALA A CA 1
ATOM 1055 C C . ALA A 1 146 ? -11.536 11.349 -2.952 1.00 96.88 146 ALA A C 1
ATOM 1057 O O . ALA A 1 146 ? -12.436 11.022 -3.720 1.00 96.88 146 ALA A O 1
ATOM 1058 N N . ASP A 1 147 ? -10.476 12.042 -3.367 1.00 95.81 147 ASP A N 1
ATOM 1059 C CA . ASP A 1 147 ? -10.313 12.647 -4.692 1.00 95.81 147 ASP A CA 1
ATOM 1060 C C . ASP A 1 147 ? -9.019 12.182 -5.385 1.00 95.81 147 ASP A C 1
ATOM 1062 O O . ASP A 1 147 ? -8.365 12.924 -6.119 1.00 95.81 147 ASP A O 1
ATOM 1066 N N . ARG A 1 148 ? -8.665 10.908 -5.169 1.00 93.88 148 ARG A N 1
ATOM 1067 C CA . ARG A 1 148 ? -7.494 10.230 -5.758 1.00 93.88 148 ARG A CA 1
ATOM 1068 C C . ARG A 1 148 ? -6.151 10.902 -5.435 1.00 93.88 148 ARG A C 1
ATOM 1070 O O . ARG A 1 148 ? -5.255 10.948 -6.278 1.00 93.88 148 ARG A O 1
ATOM 1077 N N . GLY A 1 149 ? -6.005 11.388 -4.207 1.00 93.75 149 GLY A N 1
ATOM 1078 C CA . GLY A 1 149 ? -4.779 11.986 -3.685 1.00 93.75 149 GLY A CA 1
ATOM 1079 C C . GLY A 1 149 ? -4.615 13.472 -4.001 1.00 93.75 149 GLY A C 1
ATOM 1080 O O . GLY A 1 149 ? -3.523 13.997 -3.794 1.00 93.75 149 GLY A O 1
ATOM 1081 N N . ALA A 1 150 ? -5.649 14.153 -4.512 1.00 93.25 150 ALA A N 1
ATOM 1082 C CA . ALA A 1 150 ? -5.580 15.594 -4.758 1.00 93.25 150 ALA A CA 1
ATOM 1083 C C . ALA A 1 150 ? -5.656 16.397 -3.448 1.00 93.25 150 ALA A C 1
ATOM 1085 O O . ALA A 1 150 ? -4.936 17.383 -3.294 1.00 93.25 150 ALA A O 1
ATOM 1086 N N . THR A 1 151 ? -6.466 15.946 -2.490 1.00 94.06 151 THR A N 1
ATOM 1087 C CA . THR A 1 151 ? -6.528 16.467 -1.123 1.00 94.06 151 THR A CA 1
ATOM 1088 C C . THR A 1 151 ? -6.454 15.337 -0.100 1.00 94.06 151 THR A C 1
ATOM 1090 O O . THR A 1 151 ? -6.812 14.188 -0.379 1.00 94.06 151 THR A O 1
ATOM 1093 N N . TRP A 1 152 ? -5.964 15.674 1.095 1.00 95.19 152 TRP A N 1
ATOM 1094 C CA . TRP A 1 152 ? -5.720 14.723 2.174 1.00 95.19 152 TRP A CA 1
ATOM 1095 C C . TRP A 1 152 ? -6.292 15.225 3.494 1.00 95.19 152 TRP A C 1
ATOM 1097 O O . TRP A 1 152 ? -6.086 16.375 3.878 1.00 95.19 152 TRP A O 1
ATOM 1107 N N . ASN A 1 153 ? -6.972 14.332 4.205 1.00 94.81 153 ASN A N 1
ATOM 1108 C CA . ASN A 1 153 ? -7.317 14.500 5.607 1.00 94.81 153 ASN A CA 1
ATOM 1109 C C . ASN A 1 153 ? -6.339 13.683 6.459 1.00 94.81 153 ASN A C 1
ATOM 1111 O O . ASN A 1 153 ? -6.251 12.463 6.288 1.00 94.81 153 ASN A O 1
ATOM 1115 N N . LYS A 1 154 ? -5.620 14.361 7.360 1.00 94.56 154 LYS A N 1
ATOM 1116 C CA . LYS A 1 154 ? -4.652 13.757 8.279 1.00 94.56 154 LYS A CA 1
ATOM 1117 C C . LYS A 1 154 ? -5.295 13.498 9.643 1.00 94.56 154 LYS A C 1
ATOM 1119 O O . LYS A 1 154 ? -5.892 14.393 10.235 1.00 94.56 154 LYS A O 1
ATOM 1124 N N . GLN A 1 155 ? -5.095 12.291 10.157 1.00 94.62 155 GLN A N 1
ATOM 1125 C CA . GLN A 1 155 ? -5.350 11.900 11.540 1.00 94.62 155 GLN A CA 1
ATOM 1126 C C . GLN A 1 155 ? -4.025 11.461 12.167 1.00 94.62 155 GLN A C 1
ATOM 1128 O O . GLN A 1 155 ? -3.267 10.704 11.563 1.00 94.62 155 GLN A O 1
ATOM 1133 N N . ASP A 1 156 ? -3.741 11.972 13.358 1.00 91.56 156 ASP A N 1
ATOM 1134 C CA . ASP A 1 156 ? -2.519 11.715 14.119 1.00 91.56 156 ASP A CA 1
ATOM 1135 C C . ASP A 1 156 ? -2.933 11.254 15.517 1.00 91.56 156 ASP A C 1
ATOM 1137 O O . ASP A 1 156 ? -3.830 11.855 16.117 1.00 91.56 156 ASP A O 1
ATOM 1141 N N . PHE A 1 157 ? -2.332 10.169 16.004 1.00 91.12 157 PHE A N 1
ATOM 1142 C CA . PHE A 1 157 ? -2.672 9.589 17.306 1.00 91.12 157 PHE A CA 1
ATOM 1143 C C . PHE A 1 157 ? -1.668 9.949 18.408 1.00 91.12 157 PHE A C 1
ATOM 1145 O O . PHE A 1 157 ? -1.838 9.493 19.533 1.00 91.12 157 PHE A O 1
ATOM 1152 N N . GLY A 1 158 ? -0.664 10.789 18.121 1.00 85.19 158 GLY A N 1
ATOM 1153 C CA . GLY A 1 158 ? 0.291 11.301 19.108 1.00 85.19 158 GLY A CA 1
ATOM 1154 C C . GLY A 1 158 ? 1.279 10.264 19.650 1.00 85.19 158 GLY A C 1
ATOM 1155 O O . GLY A 1 158 ? 1.958 10.540 20.635 1.00 85.19 158 GLY A O 1
ATOM 1156 N N . GLU A 1 159 ? 1.353 9.095 19.018 1.00 86.62 159 GLU A N 1
ATOM 1157 C CA . GLU A 1 159 ? 2.207 7.969 19.401 1.00 86.62 159 GLU A CA 1
ATOM 1158 C C . GLU A 1 159 ? 3.355 7.805 18.397 1.00 86.62 159 GLU A C 1
ATOM 1160 O O . GLU A 1 159 ? 3.166 7.966 17.187 1.00 86.62 159 GLU A O 1
ATOM 1165 N N . ASP A 1 160 ? 4.531 7.403 18.875 1.00 89.31 160 ASP A N 1
ATOM 1166 C CA . ASP A 1 160 ? 5.726 7.201 18.042 1.00 89.31 160 ASP A CA 1
ATOM 1167 C C . ASP A 1 160 ? 5.854 5.744 17.564 1.00 89.31 160 ASP A C 1
ATOM 1169 O O . ASP A 1 160 ? 6.823 5.046 17.851 1.00 89.31 160 ASP A O 1
ATOM 1173 N N . ALA A 1 161 ? 4.814 5.260 16.882 1.00 93.31 161 ALA A N 1
ATOM 1174 C CA . ALA A 1 161 ? 4.772 3.929 16.284 1.00 93.31 161 ALA A CA 1
ATOM 1175 C C . ALA A 1 161 ? 4.654 4.024 14.759 1.00 93.31 161 ALA A C 1
ATOM 1177 O O . ALA A 1 161 ? 3.925 4.865 14.221 1.00 93.31 161 ALA A O 1
ATOM 1178 N N . ILE A 1 162 ? 5.328 3.125 14.043 1.00 95.56 162 ILE A N 1
ATOM 1179 C CA . ILE A 1 162 ? 5.111 2.944 12.605 1.00 95.56 162 ILE A CA 1
ATOM 1180 C C . ILE A 1 162 ? 3.879 2.058 12.390 1.00 95.56 162 ILE A C 1
ATOM 1182 O O . ILE A 1 162 ? 3.822 0.905 12.821 1.00 95.56 162 ILE A O 1
ATOM 1186 N N . LEU A 1 163 ? 2.882 2.582 11.679 1.00 96.56 163 LEU A N 1
ATOM 1187 C CA . LEU A 1 163 ? 1.699 1.824 11.273 1.00 96.5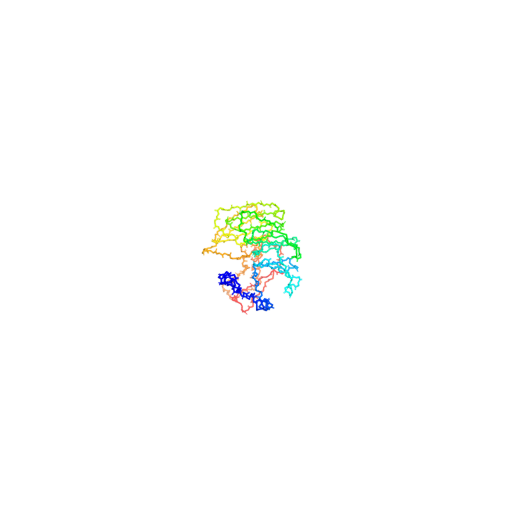6 163 LEU A CA 1
ATOM 1188 C C . LEU A 1 163 ? 2.029 1.025 10.013 1.00 96.56 163 LEU A C 1
ATOM 1190 O O . LEU A 1 163 ? 2.233 1.591 8.944 1.00 96.56 163 LEU A O 1
ATOM 1194 N N . THR A 1 164 ? 2.100 -0.296 10.137 1.00 96.38 164 THR A N 1
ATOM 1195 C CA . THR A 1 164 ? 2.611 -1.201 9.100 1.00 96.38 164 THR A CA 1
ATOM 1196 C C . THR A 1 164 ? 1.532 -1.751 8.182 1.00 96.38 164 THR A C 1
ATOM 1198 O O . THR A 1 164 ? 1.842 -2.228 7.092 1.00 96.38 164 THR A O 1
ATOM 1201 N N . THR A 1 165 ? 0.262 -1.707 8.591 1.00 96.75 165 THR A N 1
ATOM 1202 C CA . THR A 1 165 ? -0.847 -2.213 7.775 1.00 96.75 165 THR A CA 1
ATOM 1203 C C . THR A 1 165 ? -2.102 -1.371 7.937 1.00 96.75 165 THR A C 1
ATOM 1205 O O . THR A 1 165 ? -2.348 -0.799 8.995 1.00 96.75 165 THR A O 1
ATOM 1208 N N . ILE A 1 166 ? -2.925 -1.332 6.892 1.00 97.75 166 ILE A N 1
ATOM 1209 C CA . ILE A 1 166 ? -4.270 -0.764 6.929 1.00 97.75 166 ILE A CA 1
ATOM 1210 C C . ILE A 1 166 ? -5.181 -1.587 6.020 1.00 97.75 166 ILE A C 1
ATOM 1212 O O . ILE A 1 166 ? -4.851 -1.854 4.864 1.00 97.75 166 ILE A O 1
ATOM 1216 N N . GLN A 1 167 ? -6.332 -2.005 6.539 1.00 96.69 167 GLN A N 1
ATOM 1217 C CA . GLN A 1 167 ? -7.298 -2.801 5.792 1.00 96.69 167 GLN A CA 1
ATOM 1218 C C . GLN A 1 167 ? -8.728 -2.448 6.200 1.00 96.69 167 GLN A C 1
ATOM 1220 O O . GLN A 1 167 ? -9.054 -2.402 7.383 1.00 96.69 167 GLN A O 1
ATOM 1225 N N . PHE A 1 168 ? -9.609 -2.286 5.214 1.00 96.75 168 PHE A N 1
ATOM 1226 C CA . PHE A 1 168 ? -11.056 -2.260 5.423 1.00 96.75 168 PHE A CA 1
ATOM 1227 C C . PHE A 1 168 ? -11.650 -3.638 5.112 1.00 96.75 168 PHE A C 1
ATOM 1229 O O . PHE A 1 168 ? -11.361 -4.217 4.065 1.00 96.75 168 PHE A O 1
ATOM 1236 N N . VAL A 1 169 ? -12.463 -4.173 6.027 1.00 94.56 169 VAL A N 1
ATOM 1237 C CA . VAL A 1 169 ? -13.189 -5.447 5.835 1.00 94.56 169 VAL A CA 1
ATOM 1238 C C . VAL A 1 169 ? -14.586 -5.230 5.259 1.00 94.56 169 VAL A C 1
ATOM 1240 O O . VAL A 1 169 ? -15.150 -6.133 4.647 1.00 94.56 169 VAL A O 1
ATOM 1243 N N . ASP A 1 170 ? -15.145 -4.036 5.457 1.00 93.44 170 ASP A N 1
ATOM 1244 C CA . ASP A 1 170 ? -16.351 -3.543 4.803 1.00 93.44 170 ASP A CA 1
ATOM 1245 C C . ASP A 1 170 ? -16.352 -2.000 4.783 1.00 93.44 170 ASP A C 1
ATOM 1247 O O . ASP A 1 170 ? -15.360 -1.359 5.125 1.00 93.44 170 ASP A O 1
ATOM 1251 N N . GLU A 1 171 ? -17.454 -1.390 4.339 1.00 94.88 171 GLU A N 1
ATOM 1252 C CA . GLU A 1 171 ? -17.591 0.069 4.217 1.00 94.88 171 GLU A CA 1
ATOM 1253 C C . GLU A 1 171 ? -17.479 0.848 5.536 1.00 94.88 171 GLU A C 1
ATOM 1255 O O . GLU A 1 171 ? -17.281 2.064 5.508 1.00 94.88 171 GLU A O 1
ATOM 1260 N N . GLN A 1 172 ? -17.680 0.180 6.671 1.00 94.81 172 GLN A N 1
ATOM 1261 C CA . GLN A 1 172 ? -17.742 0.795 7.994 1.00 94.81 172 GLN A CA 1
ATOM 1262 C C . GLN A 1 172 ? -16.569 0.362 8.868 1.00 94.81 172 GLN A C 1
ATOM 1264 O O . GLN A 1 172 ? -16.104 1.133 9.703 1.00 94.81 172 GLN A O 1
ATOM 1269 N N . ARG A 1 173 ? -16.088 -0.868 8.692 1.00 95.56 173 ARG A N 1
ATOM 1270 C CA . ARG A 1 173 ? -15.101 -1.493 9.561 1.00 95.56 173 ARG A CA 1
ATOM 1271 C C . ARG A 1 173 ? -13.746 -1.591 8.895 1.00 95.56 173 ARG A C 1
ATOM 1273 O O . ARG A 1 173 ? -13.595 -2.180 7.824 1.00 95.56 173 ARG A O 1
ATOM 1280 N N . GLY A 1 174 ? -12.752 -1.068 9.595 1.00 96.44 174 GLY A N 1
ATOM 1281 C CA . GLY A 1 174 ? -11.356 -1.136 9.204 1.00 96.44 174 GLY A CA 1
ATOM 1282 C C . GLY A 1 174 ? -10.446 -1.301 10.407 1.00 96.44 174 GLY A C 1
ATOM 1283 O O . GLY A 1 174 ? -10.838 -1.052 11.552 1.00 96.44 174 GLY A O 1
ATOM 1284 N N . TYR A 1 175 ? -9.235 -1.751 10.118 1.00 96.81 175 TYR A N 1
ATOM 1285 C CA . TYR A 1 175 ? -8.203 -2.048 11.089 1.00 96.81 175 TYR A CA 1
ATOM 1286 C C . TYR A 1 175 ? -6.863 -1.528 10.593 1.00 96.81 175 TYR A C 1
ATOM 1288 O O . TYR A 1 175 ? -6.552 -1.597 9.402 1.00 96.81 175 TYR A O 1
ATOM 1296 N N . ILE A 1 176 ? -6.076 -1.028 11.531 1.00 97.44 176 ILE A N 1
ATOM 1297 C CA . ILE A 1 176 ? -4.687 -0.645 11.333 1.00 97.44 176 ILE A CA 1
ATOM 1298 C C . ILE A 1 176 ? -3.873 -1.373 12.384 1.00 97.44 176 ILE A C 1
ATOM 1300 O O . ILE A 1 176 ? -4.293 -1.451 13.540 1.00 97.44 176 ILE A O 1
ATOM 1304 N N . THR A 1 177 ? -2.710 -1.881 11.996 1.00 96.94 177 THR A N 1
ATOM 1305 C CA . THR A 1 177 ? -1.736 -2.400 12.956 1.00 96.94 177 THR A CA 1
ATOM 1306 C C . THR A 1 177 ? -0.390 -1.734 12.772 1.00 96.94 177 THR A C 1
ATOM 1308 O O . THR A 1 177 ? -0.065 -1.289 11.672 1.00 96.94 177 THR A O 1
ATOM 1311 N N . GLY A 1 178 ? 0.405 -1.707 13.832 1.00 96.06 178 GLY A N 1
ATOM 1312 C CA . GLY A 1 178 ? 1.739 -1.128 13.816 1.00 96.06 178 GLY A CA 1
ATOM 1313 C C . GLY A 1 178 ? 2.627 -1.685 14.913 1.00 96.06 178 GLY A C 1
ATOM 1314 O O . GLY A 1 178 ? 2.279 -2.663 15.577 1.00 96.06 178 GLY A O 1
ATOM 1315 N N . GLU A 1 179 ? 3.776 -1.046 15.078 1.00 95.75 179 GLU A N 1
ATOM 1316 C CA . GLU A 1 179 ? 4.779 -1.368 16.093 1.00 95.75 179 GLU A CA 1
ATOM 1317 C C . GLU A 1 179 ? 4.200 -1.419 17.514 1.00 95.75 179 GLU A C 1
ATOM 1319 O O . GLU A 1 179 ? 3.125 -0.878 17.793 1.00 95.75 179 GLU A O 1
ATOM 1324 N N . PHE A 1 180 ? 4.915 -2.099 18.415 1.00 93.75 180 PHE A N 1
ATOM 1325 C CA . PHE A 1 180 ? 4.529 -2.266 19.825 1.00 93.75 180 PHE A CA 1
ATOM 1326 C C . PHE A 1 180 ? 3.136 -2.891 20.025 1.00 93.75 180 PHE A C 1
ATOM 1328 O O . PHE A 1 180 ? 2.450 -2.652 21.016 1.00 93.75 180 PHE A O 1
ATOM 1335 N N . GLY A 1 181 ? 2.696 -3.697 19.061 1.00 93.81 181 GLY A N 1
ATOM 1336 C CA . GLY A 1 181 ? 1.396 -4.346 19.058 1.00 93.81 181 GLY A CA 1
ATOM 1337 C C . GLY A 1 181 ? 0.236 -3.381 18.840 1.00 93.81 181 GLY A C 1
ATOM 1338 O O . GLY A 1 181 ? -0.891 -3.752 19.165 1.00 93.81 181 GLY A O 1
ATOM 1339 N N . THR A 1 182 ? 0.482 -2.175 18.316 1.00 94.75 182 THR A N 1
ATOM 1340 C CA . THR A 1 182 ? -0.551 -1.162 18.067 1.00 94.75 182 THR A CA 1
ATOM 1341 C C . THR A 1 182 ? -1.656 -1.740 17.193 1.00 94.75 182 THR A C 1
ATOM 1343 O O . THR A 1 182 ? -1.386 -2.298 16.127 1.00 94.75 182 THR A O 1
ATOM 1346 N N . VAL A 1 183 ? -2.907 -1.580 17.629 1.00 95.25 183 VAL A N 1
ATOM 1347 C CA . VAL A 1 183 ? -4.098 -1.926 16.849 1.00 95.25 183 VAL A CA 1
ATOM 1348 C C . VAL A 1 183 ? -5.104 -0.786 16.956 1.00 95.25 183 VAL A C 1
ATOM 1350 O O . VAL A 1 183 ? -5.552 -0.453 18.051 1.00 95.25 183 VAL A O 1
ATOM 1353 N N . LEU A 1 184 ? -5.502 -0.220 15.820 1.00 96.31 184 LEU A N 1
ATOM 1354 C CA . LEU A 1 184 ? -6.597 0.745 15.730 1.00 96.31 184 LEU A CA 1
ATOM 1355 C C . LEU A 1 184 ? -7.754 0.119 14.956 1.00 96.31 184 LEU A C 1
ATOM 1357 O O . LEU A 1 184 ? -7.546 -0.633 14.004 1.00 96.31 184 LEU A O 1
ATOM 1361 N N . THR A 1 185 ? -8.983 0.447 15.339 1.00 96.75 185 THR A N 1
ATOM 1362 C CA . THR A 1 185 ? -10.192 0.029 14.629 1.00 96.75 185 THR A CA 1
ATOM 1363 C C . THR A 1 185 ? -11.107 1.208 14.354 1.00 96.75 185 THR A C 1
ATOM 1365 O O . THR A 1 185 ? -11.198 2.141 15.146 1.00 96.75 185 THR A O 1
ATOM 1368 N N . THR A 1 186 ? -11.823 1.149 13.243 1.00 97.25 186 THR A N 1
ATOM 1369 C CA . THR A 1 186 ? -12.940 2.043 12.952 1.00 97.25 186 THR A CA 1
ATOM 1370 C C . THR A 1 186 ? -14.223 1.241 12.758 1.00 97.25 186 THR A C 1
ATOM 1372 O O . THR A 1 186 ? -14.184 0.087 12.326 1.00 97.25 186 THR A O 1
ATOM 1375 N N . SER A 1 187 ? -15.360 1.857 13.080 1.00 96.62 187 SER A N 1
ATOM 1376 C CA . SER A 1 187 ? -16.707 1.345 12.796 1.00 96.62 187 SER A CA 1
ATOM 1377 C C . SER A 1 187 ? -17.579 2.341 12.024 1.00 96.62 187 SER A C 1
ATOM 1379 O O . SER A 1 187 ? -18.779 2.110 11.889 1.00 96.62 187 SER A O 1
ATOM 1381 N N . ASP A 1 188 ? -17.001 3.454 11.567 1.00 96.56 188 ASP A N 1
ATOM 1382 C CA . ASP A 1 188 ? -17.668 4.540 10.840 1.00 96.56 188 ASP A CA 1
ATOM 1383 C C . ASP A 1 188 ? -16.957 4.881 9.515 1.00 96.56 188 ASP A C 1
ATOM 1385 O O . ASP A 1 188 ? -17.030 5.998 8.998 1.00 96.56 188 ASP A O 1
ATOM 1389 N N . GLY A 1 189 ? -16.245 3.902 8.950 1.00 96.12 189 GLY A N 1
ATOM 1390 C CA . GLY A 1 189 ? -15.524 4.057 7.691 1.00 96.12 189 GLY A CA 1
ATOM 1391 C C . GLY A 1 189 ? -14.307 4.972 7.830 1.00 96.12 189 GLY A C 1
ATOM 1392 O O . GLY A 1 189 ? -14.014 5.748 6.924 1.00 96.12 189 GLY A O 1
ATOM 1393 N N . GLY A 1 190 ? -13.616 4.925 8.964 1.00 97.12 190 GLY A N 1
ATOM 1394 C CA . GLY A 1 190 ? -12.394 5.682 9.225 1.00 97.12 190 GLY A CA 1
ATOM 1395 C C . GLY A 1 190 ? -12.625 7.159 9.536 1.00 97.12 190 GLY A C 1
ATOM 1396 O O . GLY A 1 190 ? -11.655 7.911 9.611 1.00 97.12 190 GLY A O 1
ATOM 1397 N N . ALA A 1 191 ? -13.875 7.599 9.730 1.00 95.94 191 ALA A N 1
ATOM 1398 C CA . ALA A 1 191 ? -14.123 8.952 10.224 1.00 95.94 191 ALA A CA 1
ATOM 1399 C C . ALA A 1 191 ? -13.518 9.122 11.626 1.00 95.94 191 ALA A C 1
ATOM 1401 O O . ALA A 1 191 ? -12.910 10.151 11.908 1.00 95.94 191 ALA A O 1
ATOM 1402 N N . ASN A 1 192 ? -13.584 8.073 12.449 1.00 95.62 192 ASN A N 1
ATOM 1403 C CA . ASN A 1 192 ? -12.876 7.960 13.714 1.00 95.62 192 ASN A CA 1
ATOM 1404 C C . ASN A 1 192 ? -12.175 6.601 13.826 1.00 95.62 192 ASN A C 1
ATOM 1406 O O . ASN A 1 192 ? -12.718 5.558 13.450 1.00 95.62 192 ASN A O 1
ATOM 1410 N N . TRP A 1 193 ? -10.980 6.615 14.411 1.00 97.31 193 TRP A N 1
ATOM 1411 C CA . TRP A 1 193 ? -10.222 5.420 14.766 1.00 97.31 193 TRP A CA 1
ATOM 1412 C C . TRP A 1 193 ? -10.091 5.341 16.283 1.00 97.31 193 TRP A C 1
ATOM 1414 O O . TRP A 1 193 ? -9.767 6.325 16.942 1.00 97.31 193 TRP A O 1
ATOM 1424 N N . THR A 1 194 ? -10.367 4.167 16.834 1.00 95.88 194 THR A N 1
ATOM 1425 C CA . THR A 1 194 ? -10.304 3.874 18.266 1.00 95.88 194 THR A CA 1
ATOM 1426 C C . THR A 1 194 ? -9.203 2.845 18.516 1.00 95.88 194 THR A C 1
ATOM 1428 O O . THR A 1 194 ? -9.182 1.819 17.829 1.00 95.88 194 THR A O 1
ATOM 1431 N N . PRO A 1 195 ? -8.301 3.066 19.484 1.00 95.06 195 PRO A N 1
ATOM 1432 C CA . PRO A 1 195 ? -7.302 2.072 19.846 1.00 95.06 195 PRO A CA 1
ATOM 1433 C C . PRO A 1 195 ? -7.950 0.846 20.504 1.00 95.06 195 PRO A C 1
ATOM 1435 O O . PRO A 1 195 ? -8.866 0.958 21.322 1.00 95.06 195 PRO A O 1
ATOM 1438 N N . LEU A 1 196 ? -7.459 -0.338 20.147 1.00 93.88 196 LEU A N 1
ATOM 1439 C CA . LEU A 1 196 ? -7.739 -1.600 20.829 1.00 93.88 196 LEU A CA 1
ATOM 1440 C C . LEU A 1 196 ? -6.570 -1.959 21.760 1.00 93.88 196 LEU A C 1
ATOM 1442 O O . LEU A 1 196 ? -5.478 -1.411 21.606 1.00 93.88 196 LEU A O 1
ATOM 1446 N N . PRO A 1 197 ? -6.766 -2.886 22.721 1.00 93.94 197 PRO A N 1
ATOM 1447 C CA . PRO A 1 197 ? -5.661 -3.403 23.518 1.00 93.94 197 PRO A CA 1
ATOM 1448 C C . PRO A 1 197 ? -4.522 -3.896 22.623 1.00 93.94 197 PRO A C 1
ATOM 1450 O O . PRO A 1 197 ? -4.758 -4.678 21.698 1.00 93.94 197 PRO A O 1
ATOM 1453 N N . ALA A 1 198 ? -3.306 -3.435 22.915 1.00 92.50 198 ALA A N 1
ATOM 1454 C CA . ALA A 1 198 ? -2.130 -3.798 22.143 1.00 92.50 198 ALA A CA 1
ATOM 1455 C C . ALA A 1 198 ? -1.873 -5.312 22.193 1.00 92.50 198 ALA A C 1
ATOM 1457 O O . ALA A 1 198 ? -2.128 -5.985 23.199 1.00 92.50 198 ALA A O 1
ATOM 1458 N N . ILE A 1 199 ? -1.342 -5.851 21.098 1.00 92.12 199 ILE A N 1
ATOM 1459 C CA . ILE A 1 199 ? -0.875 -7.235 21.043 1.00 92.12 199 ILE A CA 1
ATOM 1460 C C . ILE A 1 199 ? 0.342 -7.357 21.965 1.00 92.12 199 ILE A C 1
ATOM 1462 O O . ILE A 1 199 ? 1.339 -6.662 21.793 1.00 92.12 199 ILE A O 1
ATOM 1466 N N . ALA A 1 200 ? 0.246 -8.240 22.959 1.00 90.12 200 ALA A N 1
ATOM 1467 C CA . ALA A 1 200 ? 1.266 -8.378 23.991 1.00 90.12 200 ALA A CA 1
ATOM 1468 C C . ALA A 1 200 ? 2.638 -8.812 23.441 1.00 90.12 200 ALA A C 1
ATOM 1470 O O . ALA A 1 200 ? 2.722 -9.551 22.459 1.00 90.12 200 ALA A O 1
ATOM 1471 N N . GLY A 1 201 ? 3.697 -8.428 24.164 1.00 87.94 201 GLY A N 1
ATOM 1472 C CA . GLY A 1 201 ? 5.071 -8.876 23.918 1.00 87.94 201 GLY A CA 1
ATOM 1473 C C . GLY A 1 201 ? 5.857 -8.013 22.935 1.00 87.94 201 GLY A C 1
ATOM 1474 O O . GLY A 1 201 ? 6.648 -8.570 22.182 1.00 87.94 201 GLY A O 1
ATOM 1475 N N . ASP A 1 202 ? 5.618 -6.695 22.924 1.00 83.38 202 ASP A N 1
ATOM 1476 C CA . ASP A 1 202 ? 6.268 -5.736 22.019 1.00 83.38 202 ASP A CA 1
ATOM 1477 C C . ASP A 1 202 ? 6.238 -6.225 20.568 1.00 83.38 202 ASP A C 1
ATOM 1479 O O . ASP A 1 202 ? 7.257 -6.354 19.898 1.00 83.38 202 ASP A O 1
ATOM 1483 N N . PHE A 1 203 ? 5.049 -6.607 20.104 1.00 89.25 203 PHE A N 1
ATOM 1484 C CA . PHE A 1 203 ? 4.888 -7.283 18.825 1.00 89.25 203 PHE A CA 1
ATOM 1485 C C . PHE A 1 203 ? 5.023 -6.313 17.640 1.00 89.25 203 PHE A C 1
ATOM 1487 O O . PHE A 1 203 ? 4.396 -5.259 17.621 1.00 89.25 203 PHE A O 1
ATOM 1494 N N . TYR A 1 204 ? 5.780 -6.690 16.607 1.00 90.56 204 TYR A N 1
ATOM 1495 C CA . TYR A 1 204 ? 5.955 -5.895 15.383 1.00 90.56 204 TYR A CA 1
ATOM 1496 C C . TYR A 1 204 ? 5.321 -6.630 14.195 1.00 90.56 204 TYR A C 1
ATOM 1498 O O . TYR A 1 204 ? 5.982 -7.450 13.548 1.00 90.56 204 TYR A O 1
ATOM 1506 N N . PRO A 1 205 ? 4.026 -6.406 13.906 1.00 88.38 205 PRO A N 1
ATOM 1507 C CA . PRO A 1 205 ? 3.381 -7.028 12.763 1.00 88.38 205 PRO A CA 1
ATOM 1508 C C . PRO A 1 205 ? 3.970 -6.477 11.463 1.00 88.38 205 PRO A C 1
ATOM 1510 O O . PRO A 1 205 ? 3.759 -5.315 11.129 1.00 88.38 205 PRO A O 1
ATOM 1513 N N . TYR A 1 206 ? 4.643 -7.322 10.684 1.00 86.31 206 TYR A N 1
ATOM 1514 C CA . TYR A 1 206 ? 5.041 -6.975 9.312 1.00 86.31 206 TYR A CA 1
ATOM 1515 C C . TYR A 1 206 ? 3.866 -7.013 8.331 1.00 86.31 206 TYR A C 1
ATOM 1517 O O . TYR A 1 206 ? 3.859 -6.308 7.328 1.00 86.31 206 TYR A O 1
ATOM 1525 N N . SER A 1 207 ? 2.879 -7.867 8.595 1.00 88.75 207 SER A N 1
ATOM 1526 C CA . SER A 1 207 ? 1.681 -8.006 7.776 1.00 88.75 207 SER A CA 1
ATOM 1527 C C . SER A 1 207 ? 0.537 -8.534 8.628 1.00 88.75 207 SER A C 1
ATOM 1529 O O . SER A 1 207 ? 0.748 -9.308 9.565 1.00 88.75 207 SER A O 1
ATOM 1531 N N . THR A 1 208 ? -0.678 -8.120 8.293 1.00 91.06 208 THR A N 1
ATOM 1532 C CA . THR A 1 208 ? -1.912 -8.586 8.910 1.00 91.06 208 THR A CA 1
ATOM 1533 C C . THR A 1 208 ? -2.963 -8.764 7.830 1.00 91.06 208 THR A C 1
ATOM 1535 O O . THR A 1 208 ? -2.918 -8.130 6.775 1.00 91.06 208 THR A O 1
ATOM 1538 N N . VAL A 1 209 ? -3.893 -9.680 8.082 1.00 90.94 209 VAL A N 1
ATOM 1539 C CA . VAL A 1 209 ? -5.022 -9.928 7.196 1.00 90.94 209 VAL A CA 1
ATOM 1540 C C . VAL A 1 209 ? -6.264 -10.172 8.035 1.00 90.94 209 VAL A C 1
ATOM 1542 O O . VAL A 1 209 ? -6.295 -11.040 8.909 1.00 90.94 209 VAL A O 1
ATOM 1545 N N . PHE A 1 210 ? -7.302 -9.402 7.750 1.00 88.75 210 PHE A N 1
ATOM 1546 C CA . PHE A 1 210 ? -8.628 -9.545 8.325 1.00 88.75 210 PHE A CA 1
ATOM 1547 C C . PHE A 1 210 ? -9.531 -10.186 7.269 1.00 88.75 210 PHE A C 1
ATOM 1549 O O . PHE A 1 210 ? -9.726 -9.639 6.186 1.00 88.75 210 PHE A O 1
ATOM 1556 N N . VAL A 1 211 ? -10.023 -11.395 7.548 1.00 81.62 211 VAL A N 1
ATOM 1557 C CA . VAL A 1 211 ? -10.689 -12.242 6.539 1.00 81.62 211 VAL A CA 1
ATOM 1558 C C . VAL A 1 211 ? -12.152 -11.864 6.344 1.00 81.62 211 VAL A C 1
ATOM 1560 O O . VAL A 1 211 ? -12.644 -11.830 5.220 1.00 81.62 211 VAL A O 1
ATOM 1563 N N . ASP A 1 212 ? -12.858 -11.594 7.435 1.00 72.19 212 ASP A N 1
ATOM 1564 C CA . ASP A 1 212 ? -14.231 -11.130 7.390 1.00 72.19 212 ASP A CA 1
ATOM 1565 C C . ASP A 1 212 ? -14.509 -10.170 8.545 1.00 72.19 212 ASP A C 1
ATOM 1567 O O . ASP A 1 212 ? -13.726 -10.008 9.483 1.00 72.19 212 ASP A O 1
ATOM 1571 N N . ALA A 1 213 ? -15.656 -9.514 8.451 1.00 68.38 213 ALA A N 1
ATOM 1572 C CA . ALA A 1 213 ? -16.146 -8.630 9.485 1.00 68.38 213 ALA A CA 1
ATOM 1573 C C . ALA A 1 213 ? -17.003 -9.377 10.536 1.00 68.38 213 ALA A C 1
ATOM 1575 O O . ALA A 1 213 ? -17.687 -8.750 11.349 1.00 68.38 213 ALA A O 1
ATOM 1576 N N . GLN A 1 214 ? -17.075 -10.712 10.503 1.00 64.81 214 GLN A N 1
ATOM 1577 C CA . GLN A 1 214 ? -17.936 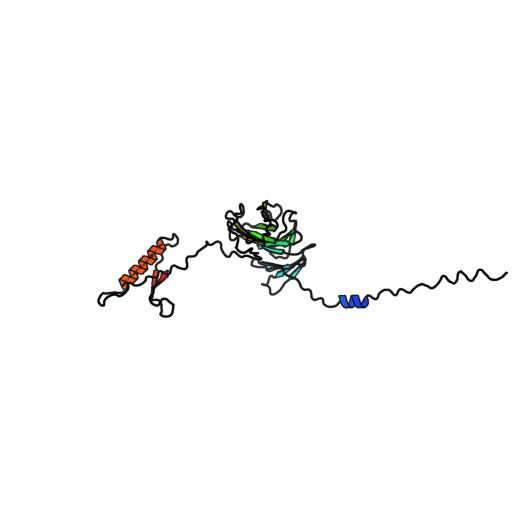-11.479 11.397 1.00 64.81 214 GLN A CA 1
ATOM 1578 C C . GLN A 1 214 ? -17.310 -11.568 12.793 1.00 64.81 214 GLN A C 1
ATOM 1580 O O . GLN A 1 214 ? -16.164 -11.954 12.991 1.00 64.81 214 GLN A O 1
ATOM 1585 N N . LYS A 1 215 ? -18.127 -11.165 13.773 1.00 49.72 215 LYS A N 1
ATOM 1586 C CA . LYS A 1 215 ? -17.855 -11.103 15.213 1.00 49.72 215 LYS A CA 1
ATOM 1587 C C . LYS A 1 215 ? -17.003 -12.265 15.727 1.00 49.72 215 LYS A C 1
ATOM 1589 O O . LYS A 1 215 ? -17.247 -13.423 15.389 1.00 49.72 215 LYS A O 1
ATOM 1594 N N . ALA A 1 216 ? -16.143 -11.945 16.695 1.00 42.66 216 ALA A N 1
ATOM 1595 C CA . ALA A 1 216 ? -15.663 -12.887 17.697 1.00 42.66 216 ALA A CA 1
ATOM 1596 C C . ALA A 1 216 ? -16.772 -13.894 18.073 1.00 42.66 216 ALA A C 1
ATOM 1598 O O . ALA A 1 216 ? -17.815 -13.523 18.611 1.00 42.66 216 ALA A O 1
ATOM 1599 N N . GLY A 1 217 ? -16.542 -15.165 17.740 1.00 39.34 217 GLY A N 1
ATOM 1600 C CA . GLY A 1 217 ? -17.399 -16.285 18.111 1.00 39.34 217 GLY A CA 1
ATOM 1601 C C . GLY A 1 217 ? -18.559 -16.571 17.155 1.00 39.34 217 GLY A C 1
ATOM 1602 O O . GLY A 1 217 ? -19.714 -16.275 17.453 1.00 39.34 217 GLY A O 1
ATOM 1603 N N . ARG A 1 218 ? -18.307 -17.387 16.122 1.00 38.22 218 ARG A N 1
ATOM 1604 C CA . ARG A 1 218 ? -19.237 -18.506 15.910 1.00 38.22 218 ARG A CA 1
ATOM 1605 C C . ARG A 1 218 ? -19.114 -19.378 17.162 1.00 38.22 218 ARG A C 1
ATOM 1607 O O . ARG A 1 218 ? -18.027 -19.922 17.369 1.00 38.22 218 ARG A O 1
ATOM 1614 N N . PRO A 1 219 ? -20.154 -19.553 17.999 1.00 41.56 219 PRO A N 1
ATOM 1615 C CA . PRO A 1 219 ? -20.119 -20.669 18.924 1.00 41.56 219 PRO A CA 1
ATOM 1616 C C . PRO A 1 219 ? -19.953 -21.909 18.050 1.00 41.56 219 PRO A C 1
ATOM 1618 O O . PRO A 1 219 ? -20.706 -22.096 17.085 1.00 41.56 219 PRO A O 1
ATOM 1621 N N . ALA A 1 220 ? -18.917 -22.705 18.332 1.00 43.59 220 ALA A N 1
ATOM 1622 C CA . ALA A 1 220 ? -18.776 -24.034 17.765 1.00 43.59 220 ALA A CA 1
ATOM 1623 C C . ALA A 1 220 ? -20.162 -24.668 17.827 1.00 43.59 220 ALA A C 1
ATOM 1625 O O . ALA A 1 220 ? -20.755 -24.694 18.906 1.00 43.59 220 ALA A O 1
ATOM 1626 N N . SER A 1 221 ? -20.701 -25.031 16.657 1.00 48.28 221 SER A N 1
ATOM 1627 C CA . SER A 1 221 ? -22.026 -25.623 16.470 1.00 48.28 221 SER A CA 1
ATOM 1628 C C . SER A 1 221 ? -22.443 -26.340 17.741 1.00 48.28 221 SER A C 1
ATOM 1630 O O . SER A 1 221 ? -21.788 -27.327 18.082 1.00 48.28 221 SER A O 1
ATOM 1632 N N . ALA A 1 222 ? -23.423 -25.795 18.471 1.00 41.44 222 ALA A N 1
ATOM 1633 C CA . ALA A 1 222 ? -23.835 -26.345 19.750 1.00 41.44 222 ALA A CA 1
ATOM 1634 C C . ALA A 1 222 ? -24.171 -27.817 19.520 1.00 41.44 222 ALA A C 1
ATOM 1636 O O . ALA A 1 222 ? -25.215 -28.163 18.964 1.00 41.44 222 ALA A O 1
ATOM 1637 N N . ALA A 1 223 ? -23.240 -28.698 19.879 1.00 44.16 223 ALA A N 1
ATOM 1638 C CA . ALA A 1 223 ? -23.521 -30.103 19.973 1.00 44.16 223 ALA A CA 1
ATOM 1639 C C . ALA A 1 223 ? -24.519 -30.175 21.119 1.00 44.16 223 ALA A C 1
ATOM 1641 O O . ALA A 1 223 ? -24.145 -30.063 22.284 1.00 44.16 223 ALA A O 1
ATOM 1642 N N . CYS A 1 224 ? -25.808 -30.273 20.794 1.00 41.34 224 CYS A N 1
ATOM 1643 C CA . CYS A 1 224 ? -26.807 -30.662 21.768 1.00 41.34 224 CYS A CA 1
ATOM 1644 C C . CYS A 1 224 ? -26.443 -32.076 22.230 1.00 41.34 224 CYS A C 1
ATOM 1646 O O . CYS A 1 224 ? -26.913 -33.072 21.683 1.00 41.34 224 CYS A O 1
ATOM 1648 N N . CYS A 1 225 ? -25.569 -32.170 23.230 1.00 38.31 225 CYS A N 1
ATOM 1649 C CA . CYS A 1 225 ? -25.324 -33.385 23.977 1.00 38.31 225 CYS A CA 1
ATOM 1650 C C . CYS A 1 225 ? -26.571 -33.644 24.824 1.00 38.31 225 CYS A C 1
ATOM 1652 O O . CYS A 1 225 ? -26.644 -33.279 25.992 1.00 38.31 225 CYS A O 1
ATOM 1654 N N . CYS A 1 226 ? -27.585 -34.261 24.218 1.00 42.78 226 CYS A N 1
ATOM 1655 C CA . CYS A 1 226 ? -28.605 -34.978 24.969 1.00 42.78 226 CYS A CA 1
ATOM 1656 C C . CYS A 1 226 ? -27.907 -36.195 25.599 1.00 42.78 226 CYS A C 1
ATOM 1658 O O . CYS A 1 226 ? -27.838 -37.251 24.969 1.00 42.78 226 CYS A O 1
ATOM 1660 N N . THR A 1 227 ? -27.355 -36.062 26.807 1.00 41.88 227 THR A N 1
ATOM 1661 C CA . THR A 1 227 ? -26.955 -37.227 27.602 1.00 41.88 227 THR A CA 1
ATOM 1662 C C . THR A 1 227 ? -28.216 -38.045 27.902 1.00 41.88 227 THR A C 1
ATOM 1664 O O . THR A 1 227 ? -29.202 -37.497 28.405 1.00 41.88 227 THR A O 1
ATOM 1667 N N . PRO A 1 228 ? -28.267 -39.341 27.543 1.00 40.69 228 PRO A N 1
ATOM 1668 C CA . PRO A 1 228 ? -29.381 -40.178 27.957 1.00 40.69 228 PRO A CA 1
ATOM 1669 C C . PRO A 1 228 ? -29.373 -40.291 29.491 1.00 40.69 228 PRO A C 1
ATOM 1671 O O . PRO A 1 228 ? -28.295 -40.367 30.081 1.00 40.69 228 PRO A O 1
ATOM 1674 N N . PRO A 1 229 ? -30.543 -40.305 30.157 1.00 37.53 229 PRO A N 1
ATOM 1675 C CA . PRO A 1 229 ? -30.590 -40.568 31.587 1.00 37.53 229 PRO A CA 1
ATOM 1676 C C . PRO A 1 229 ? -29.990 -41.949 31.868 1.00 37.53 229 PRO A C 1
ATOM 1678 O O . PRO A 1 229 ? -30.280 -42.924 31.168 1.00 37.53 229 PRO A O 1
ATOM 1681 N N . THR A 1 230 ? -29.137 -42.010 32.882 1.00 39.03 230 THR A N 1
ATOM 1682 C CA . THR A 1 230 ? -28.478 -43.219 33.369 1.00 39.03 230 THR A CA 1
ATOM 1683 C C . THR A 1 230 ? -29.521 -44.279 33.747 1.00 39.03 230 THR A C 1
ATOM 1685 O O . THR A 1 230 ? -30.449 -44.007 34.501 1.00 39.03 230 THR A O 1
ATOM 1688 N N . ALA A 1 231 ? -29.347 -45.483 33.189 1.00 38.06 231 ALA A N 1
ATOM 1689 C CA . ALA A 1 231 ? -30.013 -46.747 33.522 1.00 38.06 231 ALA A CA 1
ATOM 1690 C C . ALA A 1 231 ? -31.560 -46.743 33.600 1.00 38.06 231 ALA A C 1
ATOM 1692 O O . ALA A 1 231 ? -32.172 -46.559 34.651 1.00 38.06 231 ALA A O 1
ATOM 1693 N N . ALA A 1 232 ? -32.213 -47.095 32.489 1.00 38.41 232 ALA A N 1
ATOM 1694 C CA . ALA A 1 232 ? -33.599 -47.557 32.521 1.00 38.41 232 ALA A CA 1
ATOM 1695 C C . ALA A 1 232 ? -33.662 -49.016 33.016 1.00 38.41 232 ALA A C 1
ATOM 1697 O O . ALA A 1 232 ? -33.064 -49.904 32.409 1.00 38.41 232 ALA A O 1
ATOM 1698 N N . ARG A 1 233 ? -34.425 -49.264 34.091 1.00 34.91 233 ARG A N 1
ATOM 1699 C CA . ARG A 1 233 ? -34.868 -50.611 34.500 1.00 34.91 233 ARG A CA 1
ATOM 1700 C C . ARG A 1 233 ? -35.541 -51.338 33.316 1.00 34.91 233 ARG A C 1
ATOM 1702 O O . ARG A 1 233 ? -36.281 -50.692 32.565 1.00 34.91 233 ARG A O 1
ATOM 1709 N N . PRO A 1 234 ? -35.346 -52.659 33.156 1.00 32.50 234 PRO A N 1
ATOM 1710 C CA . PRO A 1 234 ? -35.925 -53.404 32.043 1.00 32.50 234 PRO A CA 1
ATOM 1711 C C . PRO A 1 234 ? -37.455 -53.447 32.179 1.00 32.50 234 PRO A C 1
ATOM 1713 O O . PRO A 1 234 ? -37.973 -53.864 33.211 1.00 32.50 234 PRO A O 1
ATOM 1716 N N . GLY A 1 235 ? -38.184 -52.983 31.151 1.00 43.53 235 GLY A N 1
ATOM 1717 C CA . GLY A 1 235 ? -39.639 -53.189 31.061 1.00 43.53 235 GLY A CA 1
ATOM 1718 C C . GLY A 1 235 ? -40.542 -52.026 30.616 1.00 43.53 235 GLY A C 1
ATOM 1719 O O . GLY A 1 235 ? -41.758 -52.168 30.728 1.00 43.53 235 GLY A O 1
ATOM 1720 N N . ARG A 1 236 ? -40.054 -50.883 30.095 1.00 38.66 236 ARG A N 1
ATOM 1721 C CA . ARG A 1 236 ? -40.954 -49.829 29.552 1.00 38.66 236 ARG A CA 1
ATOM 1722 C C . ARG A 1 236 ? -40.588 -49.304 28.157 1.00 38.66 236 ARG A C 1
ATOM 1724 O O . ARG A 1 236 ? -39.430 -49.170 27.787 1.00 38.66 236 ARG A O 1
ATOM 1731 N N . ARG A 1 237 ? -41.654 -49.040 27.389 1.00 39.34 237 ARG A N 1
ATOM 1732 C CA . ARG A 1 237 ? -41.749 -48.912 25.924 1.00 39.34 237 ARG A CA 1
ATOM 1733 C C . ARG A 1 237 ? -41.109 -47.660 25.289 1.00 39.34 237 ARG A C 1
ATOM 1735 O O . ARG A 1 237 ? -41.299 -46.536 25.745 1.00 39.34 237 ARG A O 1
ATOM 1742 N N . SER A 1 238 ? -40.608 -47.901 24.073 1.00 41.06 238 SER A N 1
ATOM 1743 C CA . SER A 1 238 ? -40.521 -47.044 22.872 1.00 41.06 238 SER A CA 1
ATOM 1744 C C . SER A 1 238 ? -39.447 -45.928 22.794 1.00 41.06 238 SER A C 1
ATOM 1746 O O . SER A 1 238 ? -39.465 -44.978 23.579 1.00 41.06 238 SER A O 1
ATOM 1748 N N . PRO A 1 239 ? -38.562 -45.955 21.770 1.00 48.97 239 PRO A N 1
ATOM 1749 C CA . PRO A 1 239 ? -37.540 -44.925 21.529 1.00 48.97 239 PRO A CA 1
ATOM 1750 C C . PRO A 1 239 ? -38.110 -43.569 21.057 1.00 48.97 239 PRO A C 1
ATOM 1752 O O . PRO A 1 239 ? -37.388 -42.576 20.984 1.00 48.97 239 PRO A O 1
ATOM 1755 N N . THR A 1 240 ? -39.411 -43.480 20.776 1.00 55.88 240 THR A N 1
ATOM 1756 C CA . THR A 1 240 ? -40.082 -42.297 20.212 1.00 55.88 240 THR A CA 1
ATOM 1757 C C . THR A 1 240 ? -40.180 -41.111 21.174 1.00 55.88 240 THR A C 1
ATOM 1759 O O . THR A 1 240 ? -40.154 -39.963 20.728 1.00 55.88 240 THR A O 1
ATOM 1762 N N . ARG A 1 241 ? -40.257 -41.332 22.495 1.00 55.25 241 ARG A N 1
ATOM 1763 C CA . ARG A 1 241 ? -40.365 -40.229 23.475 1.00 55.25 241 ARG A CA 1
ATOM 1764 C C . ARG A 1 241 ? -39.044 -39.482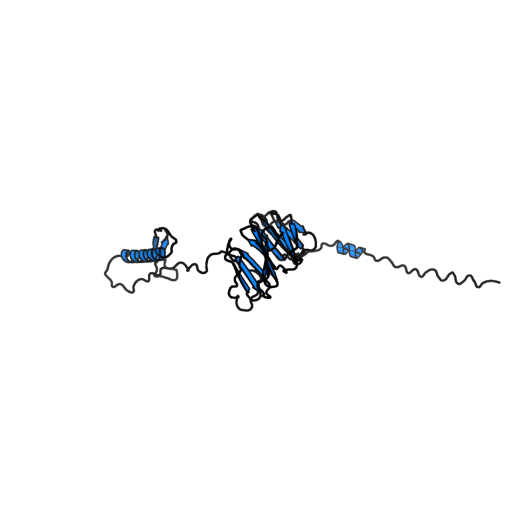 23.690 1.00 55.25 241 ARG A C 1
ATOM 1766 O O . ARG A 1 241 ? -39.060 -38.257 23.796 1.00 55.25 241 ARG A O 1
ATOM 1773 N N . ALA A 1 242 ? -37.920 -40.199 23.714 1.00 52.19 242 ALA A N 1
ATOM 1774 C CA . ALA A 1 242 ? -36.588 -39.612 23.879 1.00 52.19 242 ALA A CA 1
ATOM 1775 C C . ALA A 1 242 ? -36.183 -38.774 22.653 1.00 52.19 242 ALA A C 1
ATOM 1777 O O . ALA A 1 242 ? -35.734 -37.637 22.799 1.00 52.19 242 ALA A O 1
ATOM 1778 N N . VAL A 1 243 ? -36.460 -39.283 21.448 1.00 54.81 243 VAL A N 1
ATOM 1779 C CA . VAL A 1 243 ? -36.231 -38.567 20.181 1.00 54.81 243 VAL A CA 1
ATOM 1780 C C . VAL A 1 243 ? -37.066 -37.285 20.114 1.00 54.81 243 VAL A C 1
ATOM 1782 O O . VAL A 1 243 ? -36.531 -36.217 19.828 1.00 54.81 243 VAL A O 1
ATOM 1785 N N . ARG A 1 244 ? -38.356 -37.343 20.481 1.00 58.50 244 ARG A N 1
ATOM 1786 C CA . ARG A 1 244 ? -39.223 -36.150 20.529 1.00 58.50 244 ARG A CA 1
ATOM 1787 C C . ARG A 1 244 ? -38.745 -35.096 21.536 1.00 58.50 244 ARG A C 1
ATOM 1789 O O . ARG A 1 244 ? -38.909 -33.908 21.268 1.00 58.50 244 ARG A O 1
ATOM 1796 N N . ARG A 1 245 ? -38.153 -35.492 22.673 1.00 58.16 245 ARG A N 1
ATOM 1797 C CA . ARG A 1 245 ? -37.559 -34.547 23.641 1.00 58.16 245 ARG A CA 1
ATOM 1798 C C . ARG A 1 245 ? -36.302 -33.874 23.095 1.00 58.16 245 ARG A C 1
ATOM 1800 O O . ARG A 1 245 ? -36.188 -32.661 23.222 1.00 58.16 245 ARG A O 1
ATOM 1807 N N . CYS A 1 246 ? -35.406 -34.627 22.459 1.00 53.84 246 CYS A N 1
ATOM 1808 C CA . CYS A 1 246 ? -34.168 -34.066 21.917 1.00 53.84 246 CYS A CA 1
ATOM 1809 C C . CYS A 1 246 ? -34.449 -33.122 20.724 1.00 53.84 246 CYS A C 1
ATOM 1811 O O . CYS A 1 246 ? -33.894 -32.026 20.674 1.00 53.84 246 CYS A O 1
ATOM 1813 N N . ILE A 1 247 ? -35.423 -33.456 19.859 1.00 58.19 247 ILE A N 1
ATOM 1814 C CA . ILE A 1 247 ? -35.908 -32.561 18.787 1.00 58.19 247 ILE A CA 1
ATOM 1815 C C . ILE A 1 247 ? -36.500 -31.264 19.361 1.00 58.19 247 ILE A C 1
ATOM 1817 O O . ILE A 1 247 ? -36.167 -30.182 18.887 1.00 58.19 247 ILE A O 1
ATOM 1821 N N . ARG A 1 248 ? -37.342 -31.337 20.406 1.00 60.97 248 ARG A N 1
ATOM 1822 C CA . ARG A 1 248 ? -37.902 -30.131 21.052 1.00 60.97 248 ARG A CA 1
ATOM 1823 C C . ARG A 1 248 ? -36.835 -29.260 21.717 1.00 60.97 248 ARG A C 1
ATOM 1825 O O . ARG A 1 248 ? -36.989 -28.044 21.723 1.00 60.97 248 ARG A O 1
ATOM 1832 N N . CYS A 1 249 ? -35.782 -29.863 22.271 1.00 55.66 249 CYS A N 1
ATOM 1833 C CA . CYS A 1 249 ? -34.671 -29.133 22.882 1.00 55.66 249 CYS A CA 1
ATOM 1834 C C . CYS A 1 249 ? -33.867 -28.360 21.823 1.00 55.66 249 CYS A C 1
ATOM 1836 O O . CYS A 1 249 ? -33.648 -27.162 21.976 1.00 55.66 249 CYS A O 1
ATOM 1838 N N . CYS A 1 250 ? -33.539 -29.013 20.700 1.00 55.06 250 CYS A N 1
ATOM 1839 C CA . CYS A 1 250 ? -32.862 -28.373 19.567 1.00 55.06 250 CYS A CA 1
ATOM 1840 C C . CYS A 1 250 ? -33.722 -27.264 18.936 1.00 55.06 250 CYS A C 1
ATOM 1842 O O . CYS A 1 250 ? -33.220 -26.183 18.652 1.00 55.06 250 CYS A O 1
ATOM 1844 N N . ALA A 1 251 ? -35.031 -27.496 18.778 1.00 54.75 251 ALA A N 1
ATOM 1845 C CA . ALA A 1 251 ? -35.955 -26.496 18.242 1.00 54.75 251 ALA A CA 1
ATOM 1846 C C . ALA A 1 251 ? -36.091 -25.263 19.158 1.00 54.75 251 ALA A C 1
ATOM 1848 O O . ALA A 1 251 ? -36.142 -24.145 18.656 1.00 54.75 251 ALA A O 1
ATOM 1849 N N . ARG A 1 252 ? -36.094 -25.444 20.491 1.00 53.38 252 ARG A N 1
ATOM 1850 C CA . ARG A 1 252 ? -36.096 -24.322 21.449 1.00 53.38 252 ARG A CA 1
ATOM 1851 C C . ARG A 1 252 ? -34.791 -23.527 21.428 1.00 53.38 252 ARG A C 1
ATOM 1853 O O . ARG A 1 252 ? -34.851 -22.302 21.444 1.00 53.38 252 ARG A O 1
ATOM 1860 N N . ALA A 1 253 ? -33.648 -24.209 21.352 1.00 49.75 253 ALA A N 1
ATOM 1861 C CA . ALA A 1 253 ? -32.338 -23.564 21.252 1.00 49.75 253 ALA A CA 1
ATOM 1862 C C . ALA A 1 253 ? -32.176 -22.758 19.947 1.00 49.75 253 ALA A C 1
ATOM 1864 O O . ALA A 1 253 ? -31.554 -21.702 19.956 1.00 49.75 253 ALA A O 1
ATOM 1865 N N . ALA A 1 254 ? -32.785 -23.212 18.845 1.00 44.84 254 ALA A N 1
ATOM 1866 C CA . ALA A 1 254 ? -32.801 -22.478 17.579 1.00 44.84 254 ALA A CA 1
ATOM 1867 C C . ALA A 1 254 ? -33.739 -21.256 17.604 1.00 44.84 254 ALA A C 1
ATOM 1869 O O . ALA A 1 254 ? -33.430 -20.239 16.993 1.00 44.84 254 ALA A O 1
ATOM 1870 N N . SER A 1 255 ? -34.858 -21.319 18.338 1.00 44.12 255 SER A N 1
ATOM 1871 C CA . SER A 1 255 ? -35.827 -20.212 18.423 1.00 44.12 255 SER A CA 1
ATOM 1872 C C . SER A 1 255 ? -35.390 -19.038 19.313 1.00 44.12 255 SER A C 1
ATOM 1874 O O . SER A 1 255 ? -35.985 -17.970 19.227 1.00 44.12 255 SER A O 1
ATOM 1876 N N . SER A 1 256 ? -34.365 -19.206 20.159 1.00 41.53 256 SER A N 1
ATOM 1877 C CA . SER A 1 256 ? -33.784 -18.118 20.971 1.00 41.53 256 SER A CA 1
ATOM 1878 C C . SER A 1 256 ? -32.728 -17.284 20.235 1.00 41.53 256 SER A C 1
ATOM 1880 O O . SER A 1 256 ? -32.265 -16.274 20.756 1.00 41.53 256 SER A O 1
ATOM 1882 N N . THR A 1 257 ? -32.347 -17.691 19.026 1.00 41.16 257 THR A N 1
ATOM 1883 C CA . THR A 1 257 ? -31.486 -16.934 18.113 1.00 41.16 257 THR A CA 1
ATOM 1884 C C . THR A 1 257 ? -32.343 -16.420 16.965 1.00 41.16 257 THR A C 1
ATOM 1886 O O . THR A 1 257 ? -32.979 -17.212 16.280 1.00 41.16 257 THR A O 1
ATOM 1889 N N . ALA A 1 258 ? -32.372 -15.104 16.741 1.00 36.09 258 ALA A N 1
ATOM 1890 C CA . ALA A 1 258 ? -33.263 -14.422 15.790 1.00 36.09 258 ALA A CA 1
ATOM 1891 C C . ALA A 1 258 ? -33.006 -14.727 14.293 1.00 36.09 258 ALA A C 1
ATOM 1893 O O . ALA A 1 258 ? -33.394 -13.952 13.425 1.00 36.09 258 ALA A O 1
ATOM 1894 N N . TRP A 1 259 ? -32.337 -15.833 13.971 1.00 35.81 259 TRP A N 1
ATOM 1895 C CA . TRP A 1 259 ? -31.915 -16.210 12.627 1.00 35.81 259 TRP A CA 1
ATOM 1896 C C . TRP A 1 259 ? -32.241 -17.686 12.364 1.00 35.81 259 TRP A C 1
ATOM 1898 O O . TRP A 1 259 ? -31.375 -18.549 12.468 1.00 35.81 259 TRP A O 1
ATOM 1908 N N . ALA A 1 260 ? -33.511 -17.966 12.060 1.00 35.81 260 ALA A N 1
ATOM 1909 C CA . ALA A 1 260 ? -33.961 -18.992 11.107 1.00 35.81 260 ALA A CA 1
ATOM 1910 C C . ALA A 1 260 ? -35.505 -19.048 11.087 1.00 35.81 260 ALA A C 1
ATOM 1912 O O . ALA A 1 260 ? -36.111 -19.206 12.151 1.00 35.81 260 ALA A O 1
ATOM 1913 N N . PRO A 1 261 ? -36.178 -18.994 9.919 1.00 38.88 261 PRO A N 1
ATOM 1914 C CA . PRO A 1 261 ? -37.563 -19.445 9.833 1.00 38.88 261 PRO A CA 1
ATOM 1915 C C . PRO A 1 261 ? -37.607 -20.958 10.095 1.00 38.88 261 PRO A C 1
ATOM 1917 O O . PRO A 1 261 ? -36.607 -21.648 9.911 1.00 38.88 261 PRO A O 1
ATOM 1920 N N . ALA A 1 262 ? -38.752 -21.462 10.560 1.00 44.75 262 ALA A N 1
ATOM 1921 C CA . ALA A 1 262 ? -38.976 -22.829 11.039 1.00 44.75 262 ALA A CA 1
ATOM 1922 C C . ALA A 1 262 ? -38.376 -23.938 10.141 1.00 44.75 262 ALA A C 1
ATOM 1924 O O . ALA A 1 262 ? -39.061 -24.528 9.307 1.00 44.75 262 ALA A O 1
ATOM 1925 N N . ALA A 1 263 ? -37.097 -24.261 10.341 1.00 50.22 263 ALA A N 1
ATOM 1926 C CA . ALA A 1 263 ? -36.438 -25.368 9.668 1.00 50.22 263 ALA A CA 1
ATOM 1927 C C . ALA A 1 263 ? -36.969 -26.684 10.248 1.00 50.22 263 ALA A C 1
ATOM 1929 O O . ALA A 1 263 ? -37.076 -26.840 11.470 1.00 50.22 263 ALA A O 1
ATOM 1930 N N . ARG A 1 264 ? -37.311 -27.647 9.386 1.00 48.94 264 ARG A N 1
ATOM 1931 C CA . ARG A 1 264 ? -37.538 -29.028 9.826 1.00 48.94 264 ARG A CA 1
ATOM 1932 C C . ARG A 1 264 ? -36.173 -29.625 10.186 1.00 48.94 264 ARG A C 1
ATOM 1934 O O . ARG A 1 264 ? -35.159 -29.289 9.587 1.00 48.94 264 ARG A O 1
ATOM 1941 N N . TRP A 1 265 ? -36.131 -30.458 11.220 1.00 51.19 265 TRP A N 1
ATOM 1942 C CA . TRP A 1 265 ? -34.894 -31.075 11.701 1.00 51.19 265 TRP A CA 1
ATOM 1943 C C . TRP A 1 265 ? -35.006 -32.589 11.587 1.00 51.19 265 TRP A C 1
ATOM 1945 O O . TRP A 1 265 ? -36.006 -33.171 12.016 1.00 51.19 265 TRP A O 1
ATOM 1955 N N . SER A 1 266 ? -33.962 -33.233 11.066 1.00 46.97 266 SER A N 1
ATOM 1956 C CA . SER A 1 266 ? -33.805 -34.688 11.104 1.00 46.97 266 SER A CA 1
ATOM 1957 C C . SER A 1 266 ? -32.694 -35.057 12.080 1.00 46.97 266 SER A C 1
ATOM 1959 O O . SER A 1 266 ? -31.648 -34.409 12.129 1.00 46.97 266 SER A O 1
ATOM 1961 N N . CYS A 1 267 ? -32.916 -36.096 12.886 1.00 53.91 267 CYS A N 1
ATOM 1962 C CA . CYS A 1 267 ? -31.909 -36.606 13.811 1.00 53.91 267 C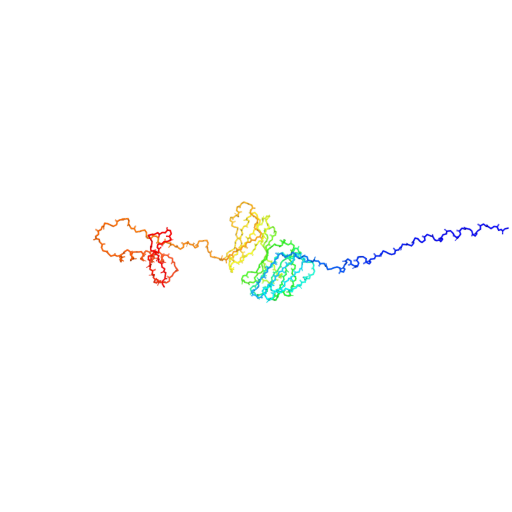YS A CA 1
ATOM 1963 C C . CYS A 1 267 ? -31.646 -38.087 13.545 1.00 53.91 267 CYS A C 1
ATOM 1965 O O . CYS A 1 267 ? -32.582 -38.873 13.405 1.00 53.91 267 CYS A O 1
ATOM 1967 N N . SER A 1 268 ? -30.373 -38.477 13.530 1.00 57.12 268 SER A N 1
ATOM 1968 C CA . SER A 1 268 ? -29.920 -39.864 13.380 1.00 57.12 268 SER A CA 1
ATOM 1969 C C . SER A 1 268 ? -28.981 -40.255 14.526 1.00 57.12 268 SER A C 1
ATOM 1971 O O . SER A 1 268 ? -28.384 -39.396 15.183 1.00 57.12 268 SER A O 1
ATOM 1973 N N . ARG A 1 269 ? -28.867 -41.560 14.811 1.00 49.38 269 ARG A N 1
ATOM 1974 C CA . ARG A 1 269 ? -27.878 -42.060 15.782 1.00 49.38 269 ARG A CA 1
ATOM 1975 C C . ARG A 1 269 ? -26.474 -41.887 15.207 1.00 49.38 269 ARG A C 1
ATOM 1977 O O . ARG A 1 269 ? -26.249 -42.217 14.043 1.00 49.38 269 ARG A O 1
ATOM 1984 N N . ALA A 1 270 ? -25.536 -41.394 16.014 1.00 51.72 270 ALA A N 1
ATOM 1985 C CA . ALA A 1 270 ? -24.136 -41.332 15.613 1.00 51.72 270 ALA A CA 1
ATOM 1986 C C . ALA A 1 270 ? -23.599 -42.749 15.328 1.00 51.72 270 ALA A C 1
ATOM 1988 O O . ALA A 1 270 ? -23.881 -43.684 16.079 1.00 51.72 270 ALA A O 1
ATOM 1989 N N . ARG A 1 271 ? -22.845 -42.913 14.230 1.00 45.44 271 ARG A N 1
ATOM 1990 C CA . ARG A 1 271 ? -22.151 -44.173 13.924 1.00 45.44 271 ARG A CA 1
ATOM 1991 C C . ARG A 1 271 ? -21.062 -44.437 14.980 1.00 45.44 271 ARG A C 1
ATOM 1993 O O . ARG A 1 271 ? -20.403 -43.480 15.396 1.00 45.44 271 ARG A O 1
ATOM 2000 N N . PRO A 1 272 ? -20.841 -45.697 15.394 1.00 40.03 272 PRO A N 1
ATOM 2001 C CA . PRO A 1 272 ? -19.738 -46.032 16.287 1.00 40.03 272 PRO A CA 1
ATOM 2002 C C . PRO A 1 272 ? -18.407 -45.766 15.566 1.00 40.03 272 PRO A C 1
ATOM 2004 O O . PRO A 1 272 ? -18.190 -46.290 14.478 1.00 40.03 272 PRO A O 1
ATOM 2007 N N . GLY A 1 273 ? -17.561 -44.895 16.132 1.00 44.56 273 GLY A N 1
ATOM 2008 C CA . GLY A 1 273 ? -16.255 -44.529 15.558 1.00 44.56 273 GLY A CA 1
ATOM 2009 C C . GLY A 1 273 ? -15.806 -43.072 15.759 1.00 44.56 273 GLY A C 1
ATOM 2010 O O . GLY A 1 273 ? -14.649 -42.764 15.512 1.00 44.56 273 GLY A O 1
ATOM 2011 N N . SER A 1 274 ? -16.671 -42.170 16.239 1.00 43.66 274 SER A N 1
ATOM 2012 C CA . SER A 1 274 ? -16.264 -40.832 16.721 1.00 43.66 274 SER A CA 1
ATOM 2013 C C . SER A 1 274 ? -16.430 -40.743 18.238 1.00 43.66 274 SER A C 1
ATOM 2015 O O . SER A 1 274 ? -17.345 -41.383 18.751 1.00 43.66 274 SER A O 1
ATOM 2017 N N . ALA A 1 275 ? -15.601 -39.945 18.923 1.00 40.59 275 ALA A N 1
ATOM 2018 C CA . ALA A 1 275 ? -15.403 -39.847 20.385 1.00 40.59 275 ALA A CA 1
ATOM 2019 C C . ALA A 1 275 ? -16.639 -39.567 21.289 1.00 40.59 275 ALA A C 1
ATOM 2021 O O . ALA A 1 275 ? -16.491 -39.224 22.456 1.00 40.59 275 ALA A O 1
ATOM 2022 N N . SER A 1 276 ? -17.866 -39.737 20.797 1.00 46.75 276 SER A N 1
ATOM 2023 C CA . SER A 1 276 ? -19.084 -39.812 21.602 1.00 46.75 276 SER A CA 1
ATOM 2024 C C . SER A 1 276 ? -19.945 -40.999 21.154 1.00 46.75 276 SER A C 1
ATOM 2026 O O . SER A 1 276 ? -20.822 -40.904 20.296 1.00 46.75 276 SER A O 1
ATOM 2028 N N . THR A 1 277 ? -19.706 -42.169 21.742 1.00 42.22 277 THR A N 1
ATOM 2029 C CA . THR A 1 277 ? -20.407 -43.421 21.402 1.00 42.22 277 THR A CA 1
ATOM 2030 C C . THR A 1 277 ? -21.840 -43.520 21.940 1.00 42.22 277 THR A C 1
ATOM 2032 O O . THR A 1 277 ? -22.486 -44.551 21.782 1.00 42.22 277 THR A O 1
ATOM 2035 N N . THR A 1 278 ? -22.413 -42.442 22.482 1.00 45.56 278 THR A N 1
ATOM 2036 C CA . THR A 1 278 ? -23.813 -42.407 22.944 1.00 45.56 278 THR A CA 1
ATOM 2037 C C . THR A 1 278 ? -24.485 -41.058 22.669 1.00 45.56 278 THR A C 1
ATOM 2039 O O . THR A 1 278 ? -24.982 -40.404 23.583 1.00 45.56 278 THR A O 1
ATOM 2042 N N . GLY A 1 279 ? -24.499 -40.616 21.406 1.00 51.97 279 GLY A N 1
ATOM 2043 C CA . GLY A 1 279 ? -25.102 -39.339 21.004 1.00 51.97 279 GLY A CA 1
ATOM 2044 C C . GLY A 1 279 ? -25.994 -39.420 19.762 1.00 51.97 279 GLY A C 1
ATOM 2045 O O . GLY A 1 279 ? -25.740 -40.182 18.827 1.00 51.97 279 GLY A O 1
ATOM 2046 N N . TRP A 1 280 ? -27.047 -38.602 19.740 1.00 49.84 280 TRP A N 1
ATOM 2047 C CA . TRP A 1 280 ? -27.832 -38.308 18.537 1.00 49.84 280 TRP A CA 1
ATOM 2048 C C . TRP A 1 280 ? -27.230 -37.088 17.831 1.00 49.84 280 TRP A C 1
ATOM 2050 O O . TRP A 1 280 ? -26.852 -36.126 18.494 1.00 49.84 280 TRP A O 1
ATOM 2060 N N . ARG A 1 281 ? -27.155 -37.103 16.495 1.00 50.81 281 ARG A N 1
ATOM 2061 C CA . ARG A 1 281 ? -26.819 -35.916 15.690 1.00 50.81 281 ARG A CA 1
ATOM 2062 C C . ARG A 1 281 ? -28.075 -35.411 14.997 1.00 50.81 281 ARG A C 1
ATOM 2064 O O . ARG A 1 281 ? -28.752 -36.193 14.333 1.00 50.81 281 ARG A O 1
ATOM 2071 N N . CYS A 1 282 ? -28.351 -34.119 15.126 1.00 50.16 282 CYS A N 1
ATOM 2072 C CA . CYS A 1 282 ? -29.459 -33.449 14.452 1.00 50.16 282 CYS A CA 1
ATOM 2073 C C . CYS A 1 282 ? -28.922 -32.472 13.404 1.00 50.16 282 CYS A C 1
ATOM 2075 O O . CYS A 1 282 ? -27.933 -31.783 13.652 1.00 50.16 282 CYS A O 1
ATOM 2077 N N . ARG A 1 283 ? -29.556 -32.433 12.232 1.00 52.34 283 ARG A N 1
ATOM 2078 C CA . ARG A 1 283 ? -29.259 -31.492 11.147 1.00 52.34 283 ARG A CA 1
ATOM 2079 C C . ARG A 1 283 ? -30.565 -30.862 10.642 1.00 52.34 283 ARG A C 1
ATOM 2081 O O . ARG A 1 283 ? -31.589 -31.555 10.650 1.00 52.34 283 ARG 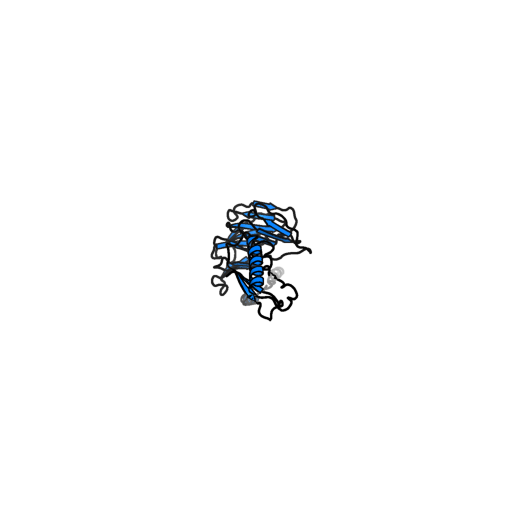A O 1
ATOM 2088 N N . PRO A 1 284 ? -30.548 -29.589 10.215 1.00 52.50 284 PRO A N 1
ATOM 2089 C CA . PRO A 1 284 ? -31.660 -29.030 9.455 1.00 52.50 284 PRO A CA 1
ATOM 2090 C C . PRO A 1 284 ? -31.844 -29.843 8.163 1.00 52.50 284 PRO A C 1
ATOM 2092 O O . PRO A 1 284 ? -30.855 -30.268 7.560 1.00 52.50 284 PRO A O 1
ATOM 2095 N N . THR A 1 285 ? -33.096 -30.136 7.810 1.00 54.28 285 THR A N 1
ATOM 2096 C CA . THR A 1 285 ? -33.492 -30.750 6.528 1.00 54.28 285 THR A CA 1
ATOM 2097 C C . THR A 1 285 ? -33.858 -29.687 5.523 1.00 54.28 285 THR A C 1
ATOM 2099 O O . THR A 1 285 ? -34.625 -28.785 5.936 1.00 54.28 285 THR A O 1
#